Protein AF-A0A2E8S193-F1 (afdb_monomer)

Mean predicted aligned error: 18.16 Å

Sequence (227 aa):
MFHPRIISSLSGSFRWTSVLVLAATFVLSGFSIGLAQDADLESQYRGLMADQFGHEPDIRTVQQDAIRYAAAEPDRAQSWLSRSRMAYLAPRRIQLRLDRDFRDNRNATMKDQEEVSGRTDLDDDALWQFLVEWDLSRLIFNPDSVRAAAQAMDLAELREDVLNAVTKIYFERRILRMELATKPPKDFSVFARKRLRVDELTADLDALTGGMFSQRTKKAPAASKTK

Secondary structure (DSSP, 8-state):
----------------------S--SSSSSSHHHHHHHHHHHHHHHHHHHHHHTTSPPHHHHHHHHHHHTT--HHHHHHHHHHHHHHTTS-SEEEEEEEE--S---------S----EEE--TTTEEEEEEEE--GGGGT--HHHHHHHHHHHHHHHHHHHHHHHHHHHHHHHHHHHHHHHHS--SSHHHHHHHHHHHHHHHHHHHHHHTTHHHHHHHHGGGSS---

Radius of gyration: 43.48 Å; Cα contacts (8 Å, |Δi|>4): 159; chains: 1; bounding box: 62×70×161 Å

Structure (mmCIF, N/CA/C/O backbone):
data_AF-A0A2E8S193-F1
#
_entry.id   AF-A0A2E8S193-F1
#
loop_
_atom_site.group_PDB
_atom_site.id
_atom_site.type_symbol
_atom_site.label_atom_id
_atom_site.label_alt_id
_atom_site.label_comp_id
_atom_site.label_asym_id
_atom_site.label_entity_id
_atom_site.label_seq_id
_atom_site.pdbx_PDB_ins_code
_atom_site.Cartn_x
_atom_site.Cartn_y
_atom_site.Cartn_z
_atom_site.occupancy
_atom_site.B_iso_or_equiv
_atom_site.auth_seq_id
_atom_site.auth_comp_id
_atom_site.auth_asym_id
_atom_site.auth_atom_id
_atom_site.pdbx_PDB_model_num
ATOM 1 N N . MET A 1 1 ? 19.539 39.647 95.042 1.00 40.62 1 MET A N 1
ATOM 2 C CA . MET A 1 1 ? 20.533 39.626 96.137 1.00 40.62 1 MET A CA 1
ATOM 3 C C . MET A 1 1 ? 20.758 38.166 96.508 1.00 40.62 1 MET A C 1
ATOM 5 O O . MET A 1 1 ? 19.770 37.462 96.643 1.00 40.62 1 MET A O 1
ATOM 9 N N . PHE A 1 2 ? 22.022 37.751 96.627 1.00 42.00 2 PHE A N 1
ATOM 10 C CA . PHE A 1 2 ? 22.513 36.427 97.051 1.00 42.00 2 PHE A CA 1
ATOM 11 C C . PHE A 1 2 ? 22.440 35.245 96.065 1.00 42.00 2 PHE A C 1
ATOM 13 O O . PHE A 1 2 ? 21.434 34.561 95.921 1.00 42.00 2 PHE A O 1
ATOM 20 N N . HIS A 1 3 ? 23.609 34.953 95.481 1.00 44.28 3 HIS A N 1
ATOM 21 C CA . HIS A 1 3 ? 24.060 33.585 95.202 1.00 44.28 3 HIS A CA 1
ATOM 22 C C . HIS A 1 3 ? 24.018 32.725 96.475 1.00 44.28 3 HIS A C 1
ATOM 24 O O . HIS A 1 3 ? 24.225 33.255 97.572 1.00 44.28 3 HIS A O 1
ATOM 30 N N . PRO A 1 4 ? 23.893 31.392 96.331 1.00 52.97 4 PRO A N 1
ATOM 31 C CA . PRO A 1 4 ? 25.054 30.583 96.708 1.00 52.97 4 PRO A CA 1
ATOM 32 C C . PRO A 1 4 ? 25.287 29.277 95.914 1.00 52.97 4 PRO A C 1
ATOM 34 O O . PRO A 1 4 ? 24.372 28.545 95.563 1.00 52.97 4 PRO A O 1
ATOM 37 N N . ARG A 1 5 ? 26.591 28.983 95.811 1.00 41.94 5 ARG A N 1
ATOM 38 C CA . ARG A 1 5 ? 27.280 27.689 96.007 1.00 41.94 5 ARG A CA 1
ATOM 39 C C . ARG A 1 5 ? 27.216 26.575 94.948 1.00 41.94 5 ARG A C 1
ATOM 41 O O . ARG A 1 5 ? 26.361 25.703 94.937 1.00 41.94 5 ARG A O 1
ATOM 48 N N . ILE A 1 6 ? 28.323 26.560 94.206 1.00 48.25 6 ILE A N 1
ATOM 49 C CA . ILE A 1 6 ? 29.177 25.424 93.821 1.00 48.25 6 ILE A CA 1
ATOM 50 C C . ILE A 1 6 ? 29.306 24.373 94.944 1.00 48.25 6 ILE A C 1
ATOM 52 O O . ILE A 1 6 ? 29.702 24.762 96.041 1.00 48.25 6 ILE A O 1
ATOM 56 N N . ILE A 1 7 ? 29.119 23.078 94.632 1.00 51.56 7 ILE A N 1
ATOM 57 C CA . ILE A 1 7 ? 29.999 21.968 95.067 1.00 51.56 7 ILE A CA 1
ATOM 58 C C . ILE A 1 7 ? 30.118 20.936 93.934 1.00 51.56 7 ILE A C 1
ATOM 60 O O . ILE A 1 7 ? 29.144 20.515 93.316 1.00 51.56 7 ILE A O 1
ATOM 64 N N . SER A 1 8 ? 31.371 20.586 93.684 1.00 38.44 8 SER A N 1
ATOM 65 C CA . SER A 1 8 ? 31.944 19.672 92.712 1.00 38.44 8 SER A CA 1
ATOM 66 C C . SER A 1 8 ? 31.895 18.192 93.118 1.00 38.44 8 SER A C 1
ATOM 68 O O . SER A 1 8 ? 31.923 17.856 94.296 1.00 38.44 8 SER A O 1
ATOM 70 N N . SER A 1 9 ? 32.004 17.357 92.080 1.00 43.56 9 SER A N 1
ATOM 71 C CA . SER A 1 9 ? 32.587 16.007 92.019 1.00 43.56 9 SER A CA 1
ATOM 72 C C . SER A 1 9 ? 31.898 14.858 92.756 1.00 43.56 9 SER A C 1
ATOM 74 O O . SER A 1 9 ? 31.980 14.749 93.973 1.00 43.56 9 SER A O 1
ATOM 76 N N . LEU A 1 10 ? 31.440 13.875 91.976 1.00 41.81 10 LEU A N 1
ATOM 77 C CA . LEU A 1 10 ? 31.927 12.508 92.139 1.00 41.81 10 LEU A CA 1
ATOM 78 C C . LEU A 1 10 ? 31.817 11.730 90.826 1.00 41.81 10 LEU A C 1
ATOM 80 O O . LEU A 1 10 ? 30.867 11.840 90.058 1.00 41.81 10 LEU A O 1
ATOM 84 N N . SER A 1 11 ? 32.898 11.007 90.589 1.00 46.03 11 SER A N 1
ATOM 85 C CA . SER A 1 11 ? 33.267 10.173 89.460 1.00 46.03 11 SER A CA 1
ATOM 86 C C . SER A 1 11 ? 32.249 9.088 89.117 1.00 46.03 11 SER A C 1
ATOM 88 O O . SER A 1 11 ? 31.857 8.302 89.976 1.00 46.03 11 SER A O 1
ATOM 90 N N . GLY A 1 12 ? 31.956 8.959 87.826 1.00 41.69 12 GLY A N 1
ATOM 91 C CA . GLY A 1 12 ? 31.341 7.777 87.238 1.00 41.69 12 GLY A CA 1
ATOM 92 C C . GLY A 1 12 ? 31.892 7.587 85.834 1.00 41.69 12 GLY A C 1
ATOM 93 O O . GLY A 1 12 ? 31.417 8.199 84.883 1.00 41.69 12 GLY A O 1
ATOM 94 N N . SER A 1 13 ? 32.947 6.789 85.719 1.00 55.88 13 SER A N 1
ATOM 95 C CA . SER A 1 13 ? 33.514 6.325 84.458 1.00 55.88 13 SER A CA 1
ATOM 96 C C . SER A 1 13 ? 32.472 5.497 83.703 1.00 55.88 13 SER A C 1
ATOM 98 O O . SER A 1 13 ? 32.266 4.324 84.005 1.00 55.88 13 SER A O 1
ATOM 100 N N . PHE A 1 14 ? 31.815 6.090 82.704 1.00 44.06 14 PHE A N 1
ATOM 101 C CA . PHE A 1 14 ? 30.937 5.344 81.806 1.00 44.06 14 PHE A CA 1
ATOM 102 C C . PHE A 1 14 ? 31.497 5.356 80.387 1.00 44.06 14 PHE A C 1
ATOM 104 O O . PHE A 1 14 ? 31.694 6.395 79.757 1.00 44.06 14 PHE A O 1
ATOM 111 N N . ARG A 1 15 ? 31.855 4.150 79.949 1.00 43.69 15 ARG A N 1
ATOM 112 C CA . ARG A 1 15 ? 32.580 3.853 78.720 1.00 43.69 15 ARG A CA 1
ATOM 113 C C . ARG A 1 15 ? 31.716 4.221 77.516 1.00 43.69 15 ARG A C 1
ATOM 115 O O . ARG A 1 15 ? 30.595 3.745 77.374 1.00 43.69 15 ARG A O 1
ATOM 122 N N . TRP A 1 16 ? 32.281 5.048 76.645 1.00 42.47 16 TRP A N 1
ATOM 123 C CA . TRP A 1 16 ? 31.783 5.313 75.304 1.00 42.47 16 TRP A CA 1
ATOM 124 C C . TRP A 1 16 ? 31.933 4.062 74.441 1.00 42.47 16 TRP A C 1
ATOM 126 O O . TRP A 1 16 ? 33.042 3.749 74.022 1.00 42.47 16 TRP A O 1
ATOM 136 N N . THR A 1 17 ? 30.830 3.387 74.135 1.00 48.66 17 THR A N 1
ATOM 137 C CA . THR A 1 17 ? 30.708 2.576 72.919 1.00 48.66 17 THR A CA 1
ATOM 138 C C . THR A 1 17 ? 29.245 2.521 72.487 1.00 48.66 17 THR A C 1
ATOM 140 O O . THR A 1 17 ? 28.403 2.006 73.216 1.00 48.66 17 THR A O 1
ATOM 143 N N . SER A 1 18 ? 29.003 2.989 71.260 1.00 45.78 18 SER A N 1
ATOM 144 C CA . SER A 1 18 ? 27.991 2.453 70.341 1.00 45.78 18 SER A CA 1
ATOM 145 C C . SER A 1 18 ? 26.530 2.878 70.523 1.00 45.78 18 SER A C 1
ATOM 147 O O . SER A 1 18 ? 25.736 2.096 71.021 1.00 45.78 18 SER A O 1
ATOM 149 N N . VAL A 1 19 ? 26.140 4.022 69.941 1.00 42.12 19 VAL A N 1
ATOM 150 C CA . VAL A 1 19 ? 24.904 4.119 69.130 1.00 42.12 19 VAL A CA 1
ATOM 151 C C . VAL A 1 19 ? 25.125 5.169 68.035 1.00 42.12 19 VAL A C 1
ATOM 153 O O . VAL A 1 19 ? 24.978 6.364 68.266 1.00 42.12 19 VAL A O 1
ATOM 156 N N . LEU A 1 20 ? 25.505 4.734 66.834 1.00 46.28 20 LEU A N 1
ATOM 157 C CA . LEU A 1 20 ? 25.486 5.578 65.635 1.00 46.28 20 LEU A CA 1
ATOM 158 C C . LEU A 1 20 ? 25.221 4.710 64.398 1.00 46.28 20 LEU A C 1
ATOM 160 O O . LEU A 1 20 ? 26.064 4.596 63.523 1.00 46.28 20 LEU A O 1
ATOM 164 N N . VAL A 1 21 ? 24.057 4.055 64.341 1.00 47.84 21 VAL A N 1
ATOM 165 C CA . VAL A 1 21 ? 23.491 3.508 63.094 1.00 47.84 21 VAL A CA 1
ATOM 166 C C . VAL A 1 21 ? 21.967 3.524 63.215 1.00 47.84 21 VAL A C 1
ATOM 168 O O . VAL A 1 21 ? 21.382 2.587 63.745 1.00 47.84 21 VAL A O 1
ATOM 171 N N . LEU A 1 22 ? 21.313 4.593 62.756 1.00 44.28 22 LEU A N 1
ATOM 172 C CA . LEU A 1 22 ? 19.881 4.567 62.422 1.00 44.28 22 LEU A CA 1
ATOM 173 C C . LEU A 1 22 ? 19.510 5.774 61.550 1.00 44.28 22 LEU A C 1
ATOM 175 O O . LEU A 1 22 ? 18.766 6.660 61.945 1.00 44.28 22 LEU A O 1
ATOM 179 N N . ALA A 1 23 ? 20.080 5.817 60.346 1.00 43.72 23 ALA A N 1
ATOM 180 C CA . ALA A 1 23 ? 19.622 6.692 59.265 1.00 43.72 23 ALA A CA 1
ATOM 181 C C . ALA A 1 23 ? 20.075 6.135 57.903 1.00 43.72 23 ALA A C 1
ATOM 183 O O . ALA A 1 23 ? 20.807 6.790 57.171 1.00 43.72 23 ALA A O 1
ATOM 184 N N . ALA A 1 24 ? 19.715 4.888 57.579 1.00 43.78 24 ALA A N 1
ATOM 185 C CA . ALA A 1 24 ? 20.027 4.305 56.267 1.00 43.78 24 ALA A CA 1
ATOM 186 C C . ALA A 1 24 ? 19.075 3.166 55.856 1.00 4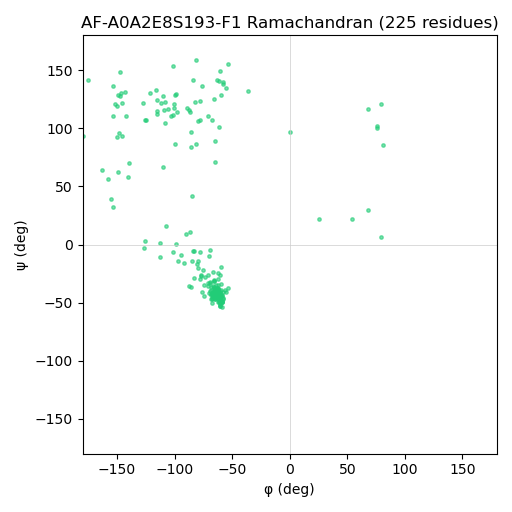3.78 24 ALA A C 1
ATOM 188 O O . ALA A 1 24 ? 19.504 2.170 55.287 1.00 43.78 24 ALA A O 1
ATOM 189 N N . THR A 1 25 ? 17.776 3.275 56.141 1.00 45.31 25 THR A N 1
ATOM 190 C CA . THR A 1 25 ? 16.794 2.250 55.735 1.00 45.31 25 THR A CA 1
ATOM 191 C C . THR A 1 25 ? 15.482 2.870 55.274 1.00 45.31 25 THR A C 1
ATOM 193 O O . THR A 1 25 ? 14.443 2.583 55.851 1.00 45.31 25 THR A O 1
ATOM 196 N N . PHE A 1 26 ? 15.504 3.738 54.254 1.00 45.97 26 PHE A N 1
ATOM 197 C CA . PHE A 1 26 ? 14.257 4.158 53.588 1.00 45.97 26 PHE A CA 1
ATOM 198 C C . PHE A 1 26 ? 14.406 4.612 52.122 1.00 45.97 26 PHE A C 1
ATOM 200 O O . PHE A 1 26 ? 13.658 5.469 51.669 1.00 45.97 26 PHE A O 1
ATOM 207 N N . VAL A 1 27 ? 15.351 4.053 51.348 1.00 49.25 27 VAL A N 1
ATOM 208 C CA . VAL A 1 27 ? 15.472 4.388 49.903 1.00 49.25 27 VAL A CA 1
ATOM 209 C C . VAL A 1 27 ? 15.473 3.166 48.966 1.00 49.25 27 VAL A C 1
ATOM 211 O O . VAL A 1 27 ? 15.415 3.323 47.754 1.00 49.25 27 VAL A O 1
ATOM 214 N N . LEU A 1 28 ? 15.423 1.928 49.469 1.00 43.91 28 LEU A N 1
ATOM 215 C CA . LEU A 1 28 ? 15.524 0.727 48.614 1.00 43.91 28 LEU A CA 1
ATOM 216 C C . LEU A 1 28 ? 14.230 -0.079 48.409 1.00 43.91 28 LEU A C 1
ATOM 218 O O . LEU A 1 28 ? 14.291 -1.196 47.910 1.00 43.91 28 LEU A O 1
ATOM 222 N N . SER A 1 29 ? 13.052 0.474 48.713 1.00 48.03 29 SER A N 1
ATOM 223 C CA . SER A 1 29 ? 11.756 -0.168 48.404 1.00 48.03 29 SER A CA 1
ATOM 224 C C . SER A 1 29 ? 11.074 0.347 47.126 1.00 48.03 29 SER A C 1
ATOM 226 O O . SER A 1 29 ? 9.997 -0.126 46.779 1.00 48.03 29 SER A O 1
ATOM 228 N N . GLY A 1 30 ? 11.683 1.292 46.400 1.00 46.56 30 GLY A N 1
ATOM 229 C CA . GLY A 1 30 ? 11.088 1.883 45.192 1.00 46.56 30 GLY A CA 1
ATOM 230 C C . GLY A 1 30 ? 11.324 1.109 43.889 1.00 46.56 30 GLY A C 1
ATOM 231 O O . GLY A 1 30 ? 10.657 1.384 42.900 1.00 46.56 30 GLY A O 1
ATOM 232 N N . PHE A 1 31 ? 12.253 0.145 43.861 1.00 50.19 31 PHE A N 1
ATOM 233 C CA . PHE A 1 31 ? 12.696 -0.478 42.602 1.00 50.19 31 PHE A CA 1
ATOM 234 C C . PHE A 1 31 ? 12.001 -1.808 42.263 1.00 50.19 31 PHE A C 1
ATOM 236 O O . PHE A 1 31 ? 12.063 -2.261 41.125 1.00 50.19 31 PHE A O 1
ATOM 243 N N . SER A 1 32 ? 11.306 -2.435 43.218 1.00 50.91 32 SER A N 1
ATOM 244 C CA . SER A 1 32 ? 10.625 -3.720 42.982 1.00 50.91 32 SER A CA 1
ATOM 245 C C . SER A 1 32 ? 9.166 -3.580 42.536 1.00 50.91 32 SER A C 1
ATOM 247 O O . SER A 1 32 ? 8.610 -4.535 42.004 1.00 50.91 32 SER A O 1
ATOM 249 N N . ILE A 1 33 ? 8.547 -2.407 42.712 1.00 55.50 33 ILE A N 1
ATOM 250 C CA . ILE A 1 33 ? 7.135 -2.183 42.349 1.00 55.50 33 ILE A CA 1
ATOM 251 C C . ILE A 1 33 ? 6.968 -1.982 40.829 1.00 55.50 33 ILE A C 1
ATOM 253 O O . ILE A 1 33 ? 5.953 -2.394 40.276 1.00 55.50 33 ILE A O 1
ATOM 257 N N . GLY A 1 34 ? 7.978 -1.442 40.132 1.00 56.22 34 GLY A N 1
ATOM 258 C CA . GLY A 1 34 ? 7.920 -1.217 38.678 1.00 56.22 34 GLY A CA 1
ATOM 259 C C . GLY A 1 34 ? 7.890 -2.507 37.850 1.00 56.22 34 GLY A C 1
ATOM 260 O O . GLY A 1 34 ? 7.022 -2.674 37.001 1.00 56.22 34 GLY A O 1
ATOM 261 N N . LEU A 1 35 ? 8.762 -3.478 38.155 1.00 59.59 35 LEU A N 1
ATOM 262 C CA . LEU A 1 35 ? 8.880 -4.707 37.352 1.00 59.59 35 LEU A CA 1
ATOM 263 C C . LEU A 1 35 ? 7.630 -5.603 37.391 1.00 59.59 35 LEU A C 1
ATOM 265 O O . LEU A 1 35 ? 7.346 -6.291 36.413 1.00 59.59 35 LEU A O 1
ATOM 269 N N . ALA A 1 36 ? 6.888 -5.609 38.503 1.00 62.25 36 ALA A N 1
ATOM 270 C CA . ALA A 1 36 ? 5.651 -6.383 38.615 1.00 62.25 36 ALA A CA 1
ATOM 271 C C . AL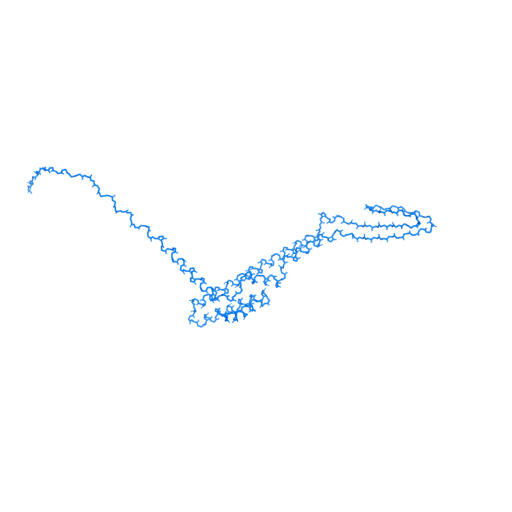A A 1 36 ? 4.488 -5.712 37.864 1.00 62.25 36 ALA A C 1
ATOM 273 O O . ALA A 1 36 ? 3.744 -6.384 37.156 1.00 62.25 36 ALA A O 1
ATOM 274 N N . GLN A 1 37 ? 4.372 -4.383 37.960 1.00 71.75 37 GLN A N 1
ATOM 275 C CA . GLN A 1 37 ? 3.309 -3.635 37.288 1.00 71.75 37 GLN A CA 1
ATOM 276 C C . GLN A 1 37 ? 3.468 -3.643 35.759 1.00 71.75 37 GLN A C 1
ATOM 278 O O . GLN A 1 37 ? 2.477 -3.769 35.040 1.00 71.75 37 GLN A O 1
ATOM 283 N N . ASP A 1 38 ? 4.704 -3.591 35.260 1.00 73.62 38 ASP A N 1
ATOM 284 C CA . ASP A 1 38 ? 4.993 -3.662 33.824 1.00 73.62 38 ASP A CA 1
ATOM 285 C C . ASP A 1 38 ? 4.679 -5.052 33.237 1.00 73.62 38 ASP A C 1
ATOM 287 O O . ASP A 1 38 ? 4.114 -5.158 32.144 1.00 73.62 38 ASP A O 1
ATOM 291 N N . ALA A 1 39 ? 4.974 -6.129 33.977 1.00 77.00 39 ALA A N 1
ATOM 292 C CA . ALA A 1 39 ? 4.656 -7.497 33.560 1.00 77.00 39 ALA A CA 1
ATOM 293 C C . ALA A 1 39 ? 3.137 -7.743 33.470 1.00 77.00 39 ALA A C 1
ATOM 295 O O . ALA A 1 39 ? 2.662 -8.395 32.532 1.00 77.00 39 ALA A O 1
ATOM 296 N N . ASP A 1 40 ? 2.366 -7.173 34.401 1.00 84.19 40 ASP A N 1
ATOM 297 C CA . ASP A 1 40 ? 0.906 -7.273 34.404 1.00 84.19 40 ASP A CA 1
ATOM 298 C C . ASP A 1 40 ? 0.284 -6.531 33.210 1.00 84.19 40 ASP A C 1
ATOM 300 O O . ASP A 1 40 ? -0.614 -7.066 32.551 1.00 84.19 40 ASP A O 1
ATOM 304 N N . LEU A 1 41 ? 0.785 -5.337 32.874 1.00 85.12 41 LEU A N 1
ATOM 305 C CA . LEU A 1 41 ? 0.312 -4.554 31.726 1.00 85.12 41 LEU A CA 1
ATOM 306 C C . LEU A 1 41 ? 0.607 -5.242 30.386 1.00 85.12 41 LEU A C 1
ATOM 308 O O . LEU A 1 41 ? -0.264 -5.287 29.516 1.00 85.12 41 LEU A O 1
ATOM 312 N N . GLU A 1 42 ? 1.793 -5.833 30.230 1.00 85.00 42 GLU A N 1
ATOM 313 C CA . GLU A 1 42 ? 2.161 -6.630 29.052 1.00 85.00 42 GLU A CA 1
ATOM 314 C C . GLU A 1 42 ? 1.249 -7.851 28.873 1.00 85.00 42 GLU A C 1
ATOM 316 O O . GLU A 1 42 ? 0.801 -8.150 27.762 1.00 85.00 42 GLU A O 1
ATOM 321 N N . SER A 1 43 ? 0.915 -8.546 29.965 1.00 86.38 43 SER A N 1
ATOM 322 C CA . SER A 1 43 ? 0.003 -9.695 29.912 1.00 86.38 43 SER A CA 1
ATOM 323 C C . SER A 1 43 ? -1.415 -9.289 29.480 1.00 86.38 43 SER A C 1
ATOM 325 O O . SER A 1 43 ? -2.007 -9.941 28.614 1.00 86.38 43 SER A O 1
ATOM 327 N N . GLN A 1 44 ? -1.925 -8.164 29.997 1.00 84.75 44 GLN A N 1
ATOM 328 C CA . GLN A 1 44 ? -3.223 -7.603 29.613 1.00 84.75 44 GLN A CA 1
ATOM 329 C C . GLN A 1 44 ? -3.229 -7.146 28.152 1.00 84.75 44 GLN A C 1
ATOM 331 O O . GLN A 1 44 ? -4.175 -7.444 27.419 1.00 84.75 44 GLN A O 1
ATOM 336 N N . TYR A 1 45 ? -2.163 -6.477 27.702 1.00 86.00 45 TYR A N 1
ATOM 337 C CA . TYR A 1 45 ? -2.000 -6.067 26.309 1.00 86.00 45 TYR A CA 1
ATOM 338 C C . TYR A 1 45 ? -2.021 -7.274 25.368 1.00 86.00 45 TYR A C 1
ATOM 340 O O . TYR A 1 45 ? -2.779 -7.287 24.399 1.00 86.00 45 TYR A O 1
ATOM 348 N N . ARG A 1 46 ? -1.242 -8.321 25.667 1.00 87.06 46 ARG A N 1
ATOM 349 C CA . ARG A 1 46 ? -1.206 -9.552 24.862 1.00 87.06 46 ARG A CA 1
ATOM 350 C C . ARG A 1 46 ? -2.565 -10.242 24.805 1.00 87.06 46 ARG A C 1
ATOM 352 O O . ARG A 1 46 ? -2.974 -10.651 23.720 1.00 87.06 46 ARG A O 1
ATOM 359 N N . GLY A 1 47 ? -3.268 -10.334 25.935 1.00 87.31 47 GLY A N 1
ATOM 360 C CA . GLY A 1 47 ? -4.616 -10.902 26.000 1.00 87.31 47 GLY A CA 1
ATOM 361 C C . GLY A 1 47 ? -5.614 -10.131 25.134 1.00 87.31 47 GLY A C 1
ATOM 362 O O . GLY A 1 47 ? -6.295 -10.725 24.300 1.00 87.31 47 GLY A O 1
ATOM 363 N N . LEU A 1 48 ? -5.631 -8.800 25.255 1.00 86.06 48 LEU A N 1
ATOM 364 C CA . LEU A 1 48 ? -6.490 -7.932 24.447 1.00 86.06 48 LEU A CA 1
ATOM 365 C C . LEU A 1 48 ? -6.145 -8.010 22.954 1.00 86.06 48 LEU A C 1
ATOM 367 O O . LEU A 1 48 ? -7.041 -8.020 22.109 1.00 86.06 48 LEU A O 1
ATOM 371 N N . MET A 1 49 ? -4.856 -8.096 22.615 1.00 85.69 49 MET A N 1
ATOM 372 C CA . MET A 1 49 ? -4.416 -8.226 21.228 1.00 85.69 49 MET A CA 1
ATOM 373 C C . MET A 1 49 ? -4.827 -9.563 20.607 1.00 85.69 49 MET A C 1
ATOM 375 O O . MET A 1 49 ? -5.248 -9.583 19.450 1.00 85.69 49 MET A O 1
ATOM 379 N N . ALA A 1 50 ? -4.731 -10.659 21.361 1.00 85.50 50 ALA A N 1
ATOM 380 C CA . ALA A 1 50 ? -5.151 -11.979 20.906 1.00 85.50 50 ALA A CA 1
ATOM 381 C C . ALA A 1 50 ? -6.670 -12.052 20.680 1.00 85.50 50 ALA A C 1
ATOM 383 O O . ALA A 1 50 ? -7.102 -12.550 19.642 1.00 85.50 50 ALA A O 1
ATOM 384 N N . ASP A 1 51 ? -7.463 -11.505 21.603 1.00 85.88 51 ASP A N 1
ATOM 385 C CA . ASP A 1 51 ? -8.928 -11.508 21.525 1.00 85.88 51 ASP A CA 1
ATOM 386 C C . ASP A 1 51 ? -9.458 -10.630 20.376 1.00 85.88 51 ASP A C 1
ATOM 388 O O . ASP A 1 51 ? -10.227 -11.082 19.529 1.00 85.88 51 ASP A O 1
ATOM 392 N N . GLN A 1 52 ? -9.001 -9.377 20.287 1.00 83.00 52 GLN A N 1
ATOM 393 C CA . GLN A 1 52 ? -9.554 -8.406 19.334 1.00 83.00 52 GLN A CA 1
ATOM 394 C C . GLN A 1 52 ? -8.968 -8.514 17.921 1.00 83.00 52 GLN A C 1
ATOM 396 O O . GLN A 1 52 ? -9.640 -8.159 16.946 1.00 83.00 52 GLN A O 1
ATOM 401 N N . PHE A 1 53 ? -7.716 -8.970 17.797 1.00 85.44 53 PHE A N 1
ATOM 402 C CA . PHE A 1 53 ? -6.961 -8.937 16.539 1.00 85.44 53 PHE A CA 1
ATOM 403 C C . PHE A 1 53 ? -6.398 -10.294 16.110 1.00 85.44 53 PHE A C 1
ATOM 405 O O . PHE A 1 53 ? -5.750 -10.357 15.069 1.00 85.44 53 PHE A O 1
ATOM 412 N N . GLY A 1 54 ? -6.670 -11.389 16.830 1.00 81.81 54 GLY A N 1
ATOM 413 C CA . GLY A 1 54 ? -6.196 -12.730 16.456 1.00 81.81 54 GLY A CA 1
ATOM 414 C C . GLY A 1 54 ? -6.685 -13.215 15.083 1.00 81.81 54 GLY A C 1
ATOM 415 O O . GLY A 1 54 ? -6.090 -14.105 14.482 1.00 81.81 54 GLY A O 1
ATOM 416 N N . HIS A 1 55 ? -7.750 -12.605 14.565 1.00 84.25 55 HIS A N 1
ATOM 417 C CA . HIS A 1 55 ? -8.331 -12.890 13.253 1.00 84.25 55 HIS A CA 1
ATOM 418 C C . HIS A 1 55 ? -7.832 -11.968 12.131 1.00 84.25 55 HIS A C 1
ATOM 420 O O . HIS A 1 55 ? -8.161 -12.190 10.964 1.00 84.25 55 HIS A O 1
ATOM 426 N N . GLU A 1 56 ? -7.087 -10.910 12.458 1.00 85.81 56 GLU A N 1
ATOM 427 C CA . GLU A 1 56 ? -6.578 -9.978 11.456 1.00 85.81 56 GLU A CA 1
ATOM 428 C C . GLU A 1 56 ? -5.269 -10.485 10.842 1.00 85.81 56 GLU A C 1
ATOM 430 O O . GLU A 1 56 ? -4.437 -11.061 11.546 1.00 85.81 56 GLU A O 1
ATOM 435 N N . PRO A 1 57 ? -5.062 -10.287 9.528 1.00 91.00 57 PRO A N 1
ATOM 436 C CA . PRO A 1 57 ? -3.790 -10.623 8.908 1.00 91.00 57 PRO A CA 1
ATOM 437 C C . PRO A 1 57 ? -2.665 -9.764 9.496 1.00 91.00 57 PRO A C 1
ATOM 439 O O . PRO A 1 57 ? -2.845 -8.570 9.732 1.00 91.00 57 PRO A O 1
ATOM 442 N N . ASP A 1 58 ? -1.489 -10.367 9.680 1.00 92.44 58 ASP A N 1
ATOM 443 C CA . ASP A 1 58 ? -0.294 -9.632 10.096 1.00 92.44 58 ASP A CA 1
ATOM 444 C C . ASP A 1 58 ? 0.086 -8.556 9.067 1.00 92.44 58 ASP A C 1
ATOM 446 O O . ASP A 1 58 ? -0.094 -8.746 7.858 1.00 92.44 58 ASP A O 1
ATOM 450 N N . ILE A 1 59 ? 0.687 -7.458 9.536 1.00 93.88 59 ILE A N 1
ATOM 451 C CA . ILE A 1 59 ? 1.086 -6.324 8.694 1.00 93.88 59 ILE A CA 1
ATOM 452 C C . ILE A 1 59 ? 1.966 -6.765 7.522 1.00 93.88 59 ILE A C 1
ATOM 454 O O . ILE A 1 59 ? 1.780 -6.283 6.407 1.00 93.88 59 ILE A O 1
ATOM 458 N N . ARG A 1 60 ? 2.864 -7.738 7.723 1.00 93.62 60 ARG A N 1
ATOM 459 C CA . ARG A 1 60 ? 3.731 -8.244 6.648 1.00 93.62 60 ARG A CA 1
ATOM 460 C C . ARG A 1 60 ? 2.924 -8.879 5.520 1.00 93.62 60 ARG A C 1
ATOM 462 O O . ARG A 1 60 ? 3.269 -8.715 4.355 1.00 93.62 60 ARG A O 1
ATOM 469 N N . THR A 1 61 ? 1.839 -9.574 5.858 1.00 93.25 61 THR A N 1
ATOM 470 C CA . THR A 1 61 ? 0.946 -10.189 4.865 1.00 93.25 61 THR A CA 1
ATOM 471 C C . THR A 1 61 ? 0.211 -9.111 4.072 1.00 93.25 61 THR A C 1
ATOM 473 O O . THR A 1 61 ? 0.135 -9.192 2.850 1.00 93.25 61 THR A O 1
ATOM 476 N N . VAL A 1 62 ? -0.274 -8.069 4.753 1.00 94.19 62 VAL A N 1
ATOM 477 C CA . VAL A 1 62 ? -0.971 -6.941 4.113 1.00 94.19 62 VAL A CA 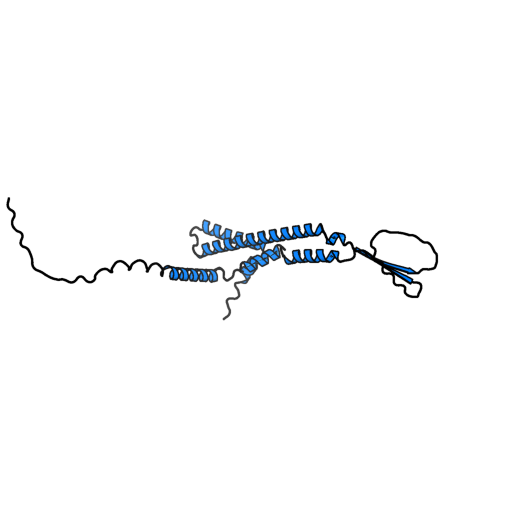1
ATOM 478 C C . VAL A 1 62 ? -0.028 -6.162 3.191 1.00 94.19 62 VAL A C 1
ATOM 480 O O . VAL A 1 62 ? -0.384 -5.863 2.056 1.00 94.19 62 VAL A O 1
ATOM 483 N N . GLN A 1 63 ? 1.201 -5.898 3.636 1.00 94.12 63 GLN A N 1
ATOM 484 C CA . GLN A 1 63 ? 2.242 -5.252 2.832 1.00 94.12 63 GLN A CA 1
ATOM 485 C C . GLN A 1 63 ? 2.598 -6.062 1.577 1.00 94.12 63 GLN A C 1
ATOM 487 O O . GLN A 1 63 ? 2.759 -5.491 0.501 1.00 94.12 63 GLN A O 1
ATOM 492 N N . GLN A 1 64 ? 2.701 -7.389 1.687 1.00 92.38 64 GLN A N 1
ATOM 493 C CA . GLN A 1 64 ? 2.947 -8.263 0.536 1.00 92.38 64 GLN A CA 1
ATOM 494 C C . GLN A 1 64 ? 1.795 -8.230 -0.470 1.00 92.38 64 GLN A C 1
ATOM 496 O O . GLN A 1 64 ? 2.042 -8.149 -1.674 1.00 92.38 64 GLN A O 1
ATOM 501 N N . ASP A 1 65 ? 0.551 -8.284 0.012 1.00 92.19 65 ASP A N 1
ATOM 502 C CA . ASP A 1 65 ? -0.632 -8.189 -0.844 1.00 92.19 65 ASP A CA 1
ATOM 503 C C . ASP A 1 65 ? -0.677 -6.817 -1.554 1.00 92.19 65 ASP A C 1
ATOM 505 O O . ASP A 1 65 ? -0.958 -6.764 -2.751 1.00 92.19 65 ASP A O 1
ATOM 509 N N . ALA A 1 66 ? -0.293 -5.731 -0.870 1.00 92.38 66 ALA A N 1
ATOM 510 C CA . ALA A 1 66 ? -0.217 -4.392 -1.457 1.00 92.38 66 ALA A CA 1
ATOM 511 C C . ALA A 1 66 ? 0.891 -4.245 -2.512 1.00 92.38 66 ALA A C 1
ATOM 513 O O . ALA A 1 66 ? 0.630 -3.750 -3.606 1.00 92.38 66 ALA A O 1
ATOM 514 N N . ILE A 1 67 ? 2.111 -4.727 -2.238 1.00 90.44 67 ILE A N 1
ATOM 515 C CA . ILE A 1 67 ? 3.210 -4.717 -3.224 1.00 90.44 67 ILE A CA 1
ATOM 516 C C . ILE A 1 67 ? 2.808 -5.495 -4.481 1.00 90.44 67 ILE A C 1
ATOM 518 O O . ILE A 1 67 ? 3.052 -5.039 -5.601 1.00 90.44 67 ILE A O 1
ATOM 522 N N 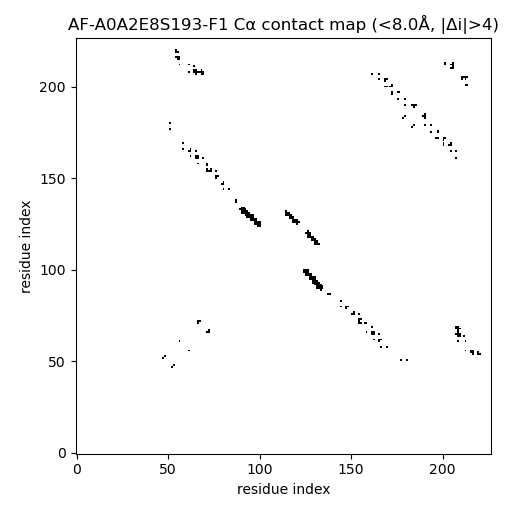. ARG A 1 68 ? 2.182 -6.666 -4.299 1.00 87.81 68 ARG A N 1
ATOM 523 C CA . ARG A 1 68 ? 1.714 -7.506 -5.405 1.00 87.81 68 ARG A CA 1
ATOM 524 C C . ARG A 1 68 ? 0.654 -6.784 -6.235 1.00 87.81 68 ARG A C 1
ATOM 526 O O . ARG A 1 68 ? 0.734 -6.802 -7.461 1.00 87.81 68 ARG A O 1
ATOM 533 N N . TYR A 1 69 ? -0.319 -6.151 -5.580 1.00 87.62 69 TYR A N 1
ATOM 534 C CA . TYR A 1 69 ? -1.399 -5.429 -6.252 1.00 87.62 69 TYR A CA 1
ATOM 535 C C . TYR A 1 69 ? -0.898 -4.185 -6.999 1.00 87.62 69 TYR A C 1
ATOM 537 O O . TYR A 1 69 ? -1.261 -3.981 -8.154 1.00 87.62 69 TYR A O 1
ATOM 545 N N . ALA A 1 70 ? 0.012 -3.417 -6.394 1.00 83.94 70 ALA A N 1
ATOM 546 C CA . ALA A 1 70 ? 0.649 -2.256 -7.018 1.00 83.94 70 ALA A CA 1
ATOM 547 C C . ALA A 1 70 ? 1.617 -2.622 -8.161 1.00 83.94 70 ALA A C 1
ATOM 549 O O . ALA A 1 70 ? 2.180 -1.734 -8.796 1.00 83.94 70 ALA A O 1
ATOM 550 N N . ALA A 1 71 ? 1.849 -3.918 -8.411 1.00 76.25 71 ALA A N 1
ATOM 551 C CA . ALA A 1 71 ? 2.845 -4.430 -9.350 1.00 76.25 71 ALA A CA 1
ATOM 552 C C . ALA A 1 71 ? 4.276 -3.896 -9.106 1.00 76.25 71 ALA A C 1
ATOM 554 O O . ALA A 1 71 ? 5.124 -3.969 -9.996 1.00 76.25 71 ALA A O 1
ATOM 555 N N . ALA A 1 72 ? 4.570 -3.427 -7.889 1.00 66.94 72 ALA A N 1
ATOM 556 C CA . ALA A 1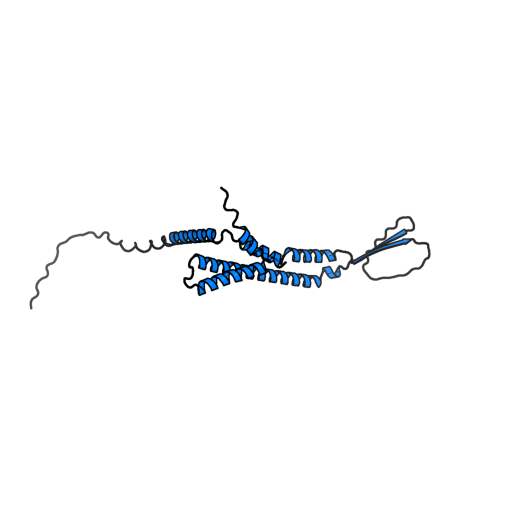 72 ? 5.855 -2.858 -7.477 1.00 66.94 72 ALA A CA 1
ATOM 557 C C . ALA A 1 72 ? 6.856 -3.950 -7.032 1.00 66.94 72 ALA A C 1
ATOM 559 O O . ALA A 1 72 ? 7.548 -3.839 -6.015 1.00 66.94 72 ALA A O 1
ATOM 560 N N . GLU A 1 73 ? 6.898 -5.064 -7.771 1.00 62.59 73 GLU A N 1
ATOM 561 C CA . GLU A 1 73 ? 7.742 -6.219 -7.454 1.00 62.59 73 GLU A CA 1
ATOM 562 C C . GLU A 1 73 ? 9.207 -5.965 -7.870 1.00 62.59 73 GLU A C 1
ATOM 564 O O . GLU A 1 73 ? 9.479 -5.733 -9.053 1.00 62.59 73 GLU A O 1
ATOM 569 N N . PRO A 1 74 ? 10.180 -6.069 -6.941 1.00 59.34 74 PRO A N 1
ATOM 570 C CA . PRO A 1 74 ? 11.589 -5.772 -7.223 1.00 59.34 74 PRO A CA 1
ATOM 571 C C . PRO A 1 74 ? 12.204 -6.759 -8.225 1.00 59.34 74 PRO A C 1
ATOM 573 O O . PRO A 1 74 ? 13.053 -6.384 -9.035 1.00 59.34 74 PRO A O 1
ATOM 576 N N . ASP A 1 75 ? 11.732 -8.006 -8.217 1.00 61.25 75 ASP A N 1
ATOM 577 C CA . ASP A 1 75 ? 12.243 -9.072 -9.077 1.00 61.25 75 ASP A CA 1
ATOM 578 C C . ASP A 1 75 ? 11.964 -8.786 -10.557 1.00 61.25 75 ASP A C 1
ATOM 580 O O . ASP A 1 75 ? 12.768 -9.131 -11.425 1.00 61.25 75 ASP A O 1
ATOM 584 N N . ARG A 1 76 ? 10.865 -8.080 -10.871 1.00 60.97 76 ARG A N 1
ATOM 585 C CA . ARG A 1 76 ? 10.566 -7.675 -12.251 1.00 60.97 76 ARG A CA 1
ATOM 586 C C . ARG A 1 76 ? 11.559 -6.634 -12.748 1.00 60.97 76 ARG A C 1
ATOM 588 O O . ARG A 1 76 ? 12.117 -6.825 -13.829 1.00 60.97 76 ARG A O 1
ATOM 595 N N . ALA A 1 77 ? 11.841 -5.606 -11.946 1.00 60.34 77 ALA A N 1
ATOM 596 C CA . ALA A 1 77 ? 12.825 -4.578 -12.282 1.00 60.34 77 ALA A CA 1
ATOM 597 C C . ALA A 1 77 ? 14.227 -5.183 -12.479 1.00 60.34 77 ALA A C 1
ATOM 599 O O . ALA A 1 77 ? 14.894 -4.909 -13.479 1.00 60.34 77 ALA A O 1
ATOM 600 N N . GLN A 1 78 ? 14.646 -6.087 -11.586 1.00 62.81 78 GLN A N 1
ATOM 601 C CA . GLN A 1 78 ? 15.925 -6.793 -11.716 1.00 62.81 78 GLN A CA 1
ATOM 602 C C . GLN A 1 78 ? 15.966 -7.708 -12.946 1.00 62.81 78 GLN A C 1
ATOM 604 O O . GLN A 1 78 ? 16.984 -7.758 -13.640 1.00 62.81 78 GLN A O 1
ATOM 609 N N . SER A 1 79 ? 14.862 -8.391 -13.268 1.00 64.62 79 SER A N 1
ATOM 610 C CA . SER A 1 79 ? 14.775 -9.235 -14.465 1.00 64.62 79 SER A CA 1
ATOM 611 C C . SER A 1 79 ? 14.892 -8.423 -15.758 1.00 64.62 79 SER A C 1
ATOM 613 O O . SER A 1 79 ? 15.564 -8.859 -16.691 1.00 64.62 79 SER A O 1
ATOM 615 N N . TRP A 1 80 ? 14.302 -7.225 -15.813 1.00 64.06 80 TRP A N 1
ATOM 616 C CA . TRP A 1 80 ? 14.437 -6.315 -16.950 1.00 64.06 80 TRP A CA 1
ATOM 617 C C . TRP A 1 80 ? 15.869 -5.805 -17.088 1.00 64.06 80 TRP A C 1
ATOM 619 O O . TRP A 1 80 ? 16.403 -5.793 -18.196 1.00 64.06 80 TRP A O 1
ATOM 629 N N . LEU A 1 81 ? 16.526 -5.478 -15.973 1.00 65.31 81 LEU A N 1
ATOM 630 C CA . LEU A 1 81 ? 17.921 -5.042 -15.968 1.00 65.31 81 LEU A CA 1
ATOM 631 C C . LEU A 1 81 ? 18.875 -6.159 -16.428 1.00 65.31 81 LEU A C 1
ATOM 633 O O . LEU A 1 81 ? 19.762 -5.926 -17.247 1.00 65.31 81 LEU A O 1
ATOM 637 N N . SER A 1 82 ? 18.663 -7.384 -15.940 1.00 66.69 82 SER A N 1
ATOM 638 C CA . SER A 1 82 ? 19.405 -8.591 -16.331 1.00 66.69 82 SER A CA 1
ATOM 639 C C . SER A 1 82 ? 19.245 -8.902 -17.823 1.00 66.69 82 SER A C 1
ATOM 641 O O . SER A 1 82 ? 20.235 -9.041 -18.544 1.00 66.69 82 SER A O 1
ATOM 643 N N . ARG A 1 83 ? 18.001 -8.930 -18.318 1.00 66.12 83 ARG A N 1
ATOM 644 C CA . ARG A 1 83 ? 17.699 -9.194 -19.733 1.00 66.12 83 ARG A CA 1
ATOM 645 C C . ARG A 1 83 ? 18.238 -8.102 -20.646 1.00 66.12 83 ARG A C 1
ATOM 647 O O . ARG A 1 83 ? 18.780 -8.426 -21.696 1.00 66.12 83 ARG A O 1
ATOM 654 N N . SER A 1 84 ? 18.141 -6.839 -20.230 1.00 62.88 84 SER A N 1
ATOM 655 C CA . SER A 1 84 ? 18.739 -5.717 -20.955 1.00 62.88 84 SER A CA 1
ATOM 656 C C . SER A 1 84 ? 20.247 -5.914 -21.099 1.00 62.88 84 SER A C 1
ATOM 658 O O . SER A 1 84 ? 20.757 -5.854 -22.209 1.00 62.88 84 SER A O 1
ATOM 660 N N . ARG A 1 85 ? 20.959 -6.284 -20.025 1.00 64.50 85 ARG A N 1
ATOM 661 C CA . ARG A 1 85 ? 22.404 -6.572 -20.088 1.00 64.50 85 ARG A CA 1
ATOM 662 C C . ARG A 1 85 ? 22.748 -7.727 -21.036 1.00 64.50 85 ARG A C 1
ATOM 664 O O . ARG A 1 85 ? 23.734 -7.628 -21.757 1.00 64.50 85 ARG A O 1
ATOM 671 N N . MET A 1 86 ? 21.947 -8.794 -21.062 1.00 64.75 86 MET A N 1
ATOM 672 C CA . MET A 1 86 ? 22.198 -9.947 -21.939 1.00 64.75 86 MET A CA 1
ATOM 673 C C . MET A 1 86 ? 21.810 -9.710 -23.404 1.00 64.75 86 MET A C 1
ATOM 675 O O . MET A 1 86 ? 22.405 -10.323 -24.286 1.00 64.75 86 MET A O 1
ATOM 679 N N . ALA A 1 87 ? 20.855 -8.818 -23.689 1.00 62.88 87 ALA A N 1
ATOM 680 C CA . ALA A 1 87 ? 20.408 -8.528 -25.054 1.00 62.88 87 ALA A CA 1
ATOM 681 C C . ALA A 1 87 ? 21.533 -7.981 -25.953 1.00 62.88 87 ALA A C 1
ATOM 683 O O . ALA A 1 87 ? 21.508 -8.196 -27.162 1.00 62.88 87 ALA A O 1
ATOM 684 N N . TYR A 1 88 ? 22.548 -7.336 -25.372 1.00 62.38 88 TYR A N 1
ATOM 685 C CA . TYR A 1 88 ? 23.693 -6.794 -26.113 1.00 62.38 88 TYR A CA 1
ATOM 686 C C . TYR A 1 88 ? 24.791 -7.824 -26.415 1.00 62.38 88 TYR A C 1
ATOM 688 O O . TYR A 1 88 ? 25.727 -7.508 -27.142 1.00 62.38 88 TYR A O 1
ATOM 696 N N . LEU A 1 89 ? 24.685 -9.054 -25.896 1.00 66.44 89 LEU A N 1
ATOM 697 C CA . LEU A 1 89 ? 25.583 -10.153 -26.275 1.00 66.44 89 LEU A CA 1
ATOM 698 C C . LEU A 1 89 ? 25.189 -10.789 -27.618 1.00 66.44 89 LEU A C 1
ATOM 700 O O . LEU A 1 89 ? 25.970 -11.545 -28.195 1.00 66.44 89 LEU A O 1
ATOM 704 N N . ALA A 1 90 ? 23.984 -10.503 -28.118 1.00 66.44 90 ALA A N 1
ATOM 705 C CA . ALA A 1 90 ? 23.530 -11.016 -29.399 1.00 66.44 90 ALA A CA 1
ATOM 706 C C . ALA A 1 90 ? 24.188 -10.247 -30.563 1.00 66.44 90 ALA A C 1
ATOM 708 O O . ALA A 1 90 ? 24.259 -9.015 -30.521 1.00 66.44 90 ALA A O 1
ATOM 709 N N . PRO A 1 91 ? 24.649 -10.942 -31.621 1.00 63.06 91 PRO A N 1
ATOM 710 C CA . PRO A 1 91 ? 25.152 -10.281 -32.818 1.00 63.06 91 PRO A CA 1
ATOM 711 C C . PRO A 1 91 ? 24.044 -9.451 -33.470 1.00 63.06 91 PRO A C 1
ATOM 713 O O . PRO A 1 91 ? 22.889 -9.875 -33.550 1.00 63.06 91 PRO A O 1
ATOM 716 N N . ARG A 1 92 ? 24.403 -8.268 -33.972 1.00 62.06 92 ARG A N 1
ATOM 717 C CA . ARG A 1 92 ? 23.467 -7.369 -34.661 1.00 62.06 92 ARG A CA 1
ATOM 718 C C . ARG A 1 92 ? 22.963 -7.960 -35.963 1.00 62.06 92 ARG A C 1
ATOM 720 O O . ARG A 1 92 ? 21.820 -7.727 -36.355 1.00 62.06 92 ARG A O 1
ATOM 727 N N . ARG A 1 93 ? 23.844 -8.678 -36.653 1.00 66.44 93 ARG A N 1
ATOM 728 C CA . ARG A 1 93 ? 23.568 -9.253 -37.958 1.00 66.44 93 ARG A CA 1
ATOM 729 C C . ARG A 1 93 ? 24.354 -10.543 -38.112 1.00 66.44 93 ARG A C 1
ATOM 731 O O . ARG A 1 93 ? 25.564 -10.565 -37.908 1.00 66.44 93 ARG A O 1
ATOM 738 N N . ILE A 1 94 ? 23.645 -11.598 -38.493 1.00 68.06 94 ILE A N 1
ATOM 739 C CA . ILE A 1 94 ? 24.224 -12.857 -38.953 1.00 68.06 94 ILE A CA 1
ATOM 740 C C . ILE A 1 94 ? 23.889 -12.943 -40.437 1.00 68.06 94 ILE A C 1
ATOM 742 O O . ILE A 1 94 ? 22.715 -12.874 -40.806 1.00 68.06 94 ILE A O 1
ATOM 746 N N . GLN A 1 95 ? 24.901 -13.045 -41.292 1.00 71.88 95 GLN A N 1
ATOM 747 C CA . GLN A 1 95 ? 24.707 -13.309 -42.715 1.00 71.88 95 GLN A CA 1
ATOM 748 C C . GLN A 1 95 ? 25.441 -14.587 -43.084 1.00 71.88 95 GLN A C 1
ATOM 750 O O . GLN A 1 95 ? 26.620 -14.754 -42.779 1.00 71.88 95 GLN A O 1
ATOM 755 N N . LEU A 1 96 ? 24.722 -15.469 -43.766 1.00 65.50 96 LEU A N 1
ATOM 756 C CA . LEU A 1 96 ? 25.277 -16.637 -44.417 1.00 65.50 96 LEU A CA 1
ATOM 757 C C . LEU A 1 96 ? 25.205 -16.388 -45.918 1.00 65.50 96 LEU A C 1
ATOM 759 O O . LEU A 1 96 ? 24.106 -16.250 -46.460 1.00 65.50 96 LEU A O 1
ATOM 763 N N . ARG A 1 97 ? 26.357 -16.298 -46.578 1.00 66.44 97 ARG A N 1
ATOM 764 C CA . ARG A 1 97 ? 26.432 -16.234 -48.036 1.00 66.44 97 ARG A CA 1
ATOM 765 C C . ARG A 1 97 ? 27.034 -17.536 -48.548 1.00 66.44 97 ARG A C 1
ATOM 767 O O . ARG A 1 97 ? 28.085 -17.969 -48.083 1.00 66.44 97 ARG A O 1
ATOM 774 N N . LEU A 1 98 ? 26.323 -18.150 -49.486 1.00 57.97 98 LEU A N 1
ATOM 775 C CA . LEU A 1 98 ? 26.774 -19.309 -50.236 1.00 57.97 98 LEU A CA 1
ATOM 776 C C . LEU A 1 98 ? 27.056 -18.833 -51.657 1.00 57.97 98 LEU A C 1
ATOM 778 O O . LEU A 1 98 ? 26.113 -18.601 -52.414 1.00 57.97 98 LEU A O 1
ATOM 782 N N . ASP A 1 99 ? 28.329 -18.693 -52.002 1.00 60.47 99 ASP A N 1
ATOM 783 C CA . ASP A 1 99 ? 28.737 -18.391 -53.368 1.00 60.47 99 ASP A CA 1
ATOM 784 C C . ASP A 1 99 ? 29.198 -19.700 -54.021 1.00 60.47 99 ASP A C 1
ATOM 786 O O . ASP A 1 99 ? 30.128 -20.362 -53.558 1.00 60.47 99 ASP A O 1
ATOM 790 N N . ARG A 1 100 ? 28.498 -20.113 -55.082 1.00 53.06 100 ARG A N 1
ATOM 791 C CA . ARG A 1 100 ? 28.958 -21.173 -55.989 1.00 53.06 100 ARG A CA 1
ATOM 792 C C . ARG A 1 100 ? 29.511 -20.493 -57.223 1.00 53.06 100 ARG A C 1
ATOM 794 O O . ARG A 1 100 ? 28.758 -19.857 -57.961 1.00 53.06 100 ARG A O 1
ATOM 801 N N . ASP A 1 101 ? 30.817 -20.592 -57.400 1.00 52.81 101 ASP A N 1
ATOM 802 C CA . ASP A 1 101 ? 31.522 -19.831 -58.418 1.00 52.81 101 ASP A CA 1
ATOM 803 C C . ASP A 1 101 ? 31.472 -20.583 -59.758 1.00 52.81 101 ASP A C 1
ATOM 805 O O . ASP A 1 101 ? 32.251 -21.496 -60.022 1.00 52.81 101 ASP A O 1
ATOM 809 N N . PHE A 1 102 ? 30.531 -20.217 -60.633 1.00 51.31 102 PHE A N 1
ATOM 810 C CA . PHE A 1 102 ? 30.630 -20.556 -62.053 1.00 51.31 102 PHE A CA 1
ATOM 811 C C . PHE A 1 102 ? 31.472 -19.473 -62.726 1.00 51.31 102 PHE A C 1
ATOM 813 O O . PHE A 1 102 ? 30.921 -18.510 -63.247 1.00 51.31 102 PHE A O 1
ATOM 820 N N . ARG A 1 103 ? 32.801 -19.635 -62.653 1.00 43.34 103 ARG A N 1
ATOM 821 C CA . ARG A 1 103 ? 33.854 -18.832 -63.308 1.00 43.34 103 ARG A CA 1
ATOM 822 C C . ARG A 1 103 ? 33.344 -17.666 -64.177 1.00 43.34 103 ARG A C 1
ATOM 824 O O . ARG A 1 103 ? 33.129 -17.846 -65.374 1.00 43.34 103 ARG A O 1
ATOM 831 N N . ASP A 1 104 ? 33.306 -16.457 -63.617 1.00 39.81 104 ASP A N 1
ATOM 832 C CA . ASP A 1 104 ? 33.683 -15.254 -64.369 1.00 39.81 104 ASP A CA 1
ATOM 833 C C . ASP A 1 104 ? 34.364 -14.230 -63.447 1.00 39.81 104 ASP A C 1
ATOM 835 O O . ASP A 1 104 ? 33.845 -13.795 -62.422 1.00 39.81 104 ASP A O 1
ATOM 839 N N . ASN A 1 105 ? 35.590 -13.889 -63.820 1.00 41.25 105 ASN A N 1
ATOM 840 C CA . ASN A 1 105 ? 36.581 -13.167 -63.037 1.00 41.25 105 ASN A CA 1
ATOM 841 C C . ASN A 1 105 ? 36.301 -11.657 -63.052 1.00 41.25 105 ASN A C 1
ATOM 843 O O . ASN A 1 105 ? 36.601 -11.004 -64.053 1.00 41.25 105 ASN A O 1
ATOM 847 N N . ARG A 1 106 ? 35.807 -11.072 -61.948 1.00 37.09 106 ARG A N 1
ATOM 848 C CA . ARG A 1 106 ? 35.878 -9.613 -61.719 1.00 37.09 106 ARG A CA 1
ATOM 849 C C . ARG A 1 106 ? 36.141 -9.255 -60.256 1.00 37.09 106 ARG A C 1
ATOM 851 O O . ARG A 1 106 ? 35.278 -9.373 -59.395 1.00 37.09 106 ARG A O 1
ATOM 858 N N . ASN A 1 107 ? 37.343 -8.735 -60.027 1.00 43.97 107 ASN A N 1
ATOM 859 C CA . ASN A 1 107 ? 37.790 -8.094 -58.794 1.00 43.97 107 ASN A CA 1
ATOM 860 C C . ASN A 1 107 ? 36.917 -6.888 -58.404 1.00 43.97 107 ASN A C 1
ATOM 862 O O . ASN A 1 107 ? 36.634 -6.032 -59.243 1.00 43.97 107 ASN A O 1
ATOM 866 N N . ALA A 1 108 ? 36.627 -6.743 -57.108 1.00 36.66 108 ALA A N 1
ATOM 867 C CA . ALA A 1 108 ? 36.333 -5.452 -56.490 1.00 36.66 108 ALA A CA 1
ATOM 868 C C . ALA A 1 108 ? 36.839 -5.426 -55.038 1.00 36.66 108 ALA A C 1
ATOM 870 O O . ALA A 1 108 ? 36.593 -6.338 -54.251 1.00 36.66 108 ALA A O 1
ATOM 871 N N . THR A 1 109 ? 37.574 -4.365 -54.726 1.00 40.25 109 THR A N 1
ATOM 872 C CA . THR A 1 109 ? 38.392 -4.166 -53.527 1.00 40.25 109 THR A CA 1
ATOM 873 C C . THR A 1 109 ? 37.691 -3.270 -52.493 1.00 40.25 109 THR A C 1
ATOM 875 O O . THR A 1 109 ? 36.951 -2.364 -52.866 1.00 40.25 109 THR A O 1
ATOM 878 N N . MET A 1 110 ? 38.069 -3.480 -51.222 1.00 37.84 110 MET A N 1
ATOM 879 C CA . MET A 1 110 ? 38.038 -2.585 -50.045 1.00 37.84 110 MET A CA 1
ATOM 880 C C . MET A 1 110 ? 36.725 -2.350 -49.279 1.00 37.84 110 MET A C 1
ATOM 882 O O . MET A 1 110 ? 35.783 -1.733 -49.772 1.00 37.84 110 MET A O 1
ATOM 886 N N . LYS A 1 111 ? 36.761 -2.693 -47.981 1.00 37.50 111 LYS A N 1
ATOM 887 C CA . LYS A 1 111 ? 36.019 -1.995 -46.926 1.00 37.50 111 LYS A CA 1
ATOM 888 C C . LYS A 1 111 ? 36.776 -2.013 -45.593 1.00 37.50 111 LYS A C 1
ATOM 890 O O . LYS A 1 111 ? 37.169 -3.072 -45.121 1.00 37.50 111 LYS A O 1
ATOM 895 N N . ASP A 1 112 ? 36.937 -0.822 -45.020 1.00 44.84 112 ASP A N 1
ATOM 896 C CA . ASP A 1 112 ? 37.325 -0.577 -43.630 1.00 44.84 112 ASP A CA 1
ATOM 897 C C . ASP A 1 112 ? 36.168 -0.953 -42.694 1.00 44.84 112 ASP A C 1
ATOM 899 O O . ASP A 1 112 ? 35.136 -0.279 -42.683 1.00 44.84 112 ASP A O 1
ATOM 903 N N . GLN A 1 113 ? 36.340 -2.023 -41.922 1.00 46.03 113 GLN A N 1
ATOM 904 C CA . GLN A 1 113 ? 35.742 -2.294 -40.607 1.00 46.03 113 GLN A CA 1
ATOM 905 C C . GLN A 1 113 ? 36.371 -3.600 -40.098 1.00 46.03 113 GLN A C 1
ATOM 907 O O . GLN A 1 113 ? 36.638 -4.490 -40.901 1.00 46.03 113 GLN A O 1
ATOM 912 N N . GLU A 1 114 ? 36.662 -3.715 -38.796 1.00 49.94 114 GLU A N 1
ATOM 913 C CA . GLU A 1 114 ? 37.187 -4.958 -38.206 1.00 49.94 114 GLU A CA 1
ATOM 914 C C . GLU A 1 114 ? 36.131 -6.070 -38.312 1.00 49.94 114 GLU A C 1
ATOM 916 O O . GLU A 1 114 ? 35.271 -6.258 -37.454 1.00 49.94 114 GLU A O 1
ATOM 921 N N . GLU A 1 115 ? 36.185 -6.774 -39.435 1.00 47.53 115 GLU A N 1
ATOM 922 C CA . GLU A 1 115 ? 35.301 -7.848 -39.846 1.00 47.53 115 GLU A CA 1
ATOM 923 C C . GLU A 1 115 ? 36.036 -9.174 -39.624 1.00 47.53 115 GLU A C 1
ATOM 925 O O . GLU A 1 115 ? 37.003 -9.489 -40.318 1.00 47.53 115 GLU A O 1
ATOM 930 N N . VAL A 1 116 ? 35.603 -9.977 -38.649 1.00 47.22 116 VAL A N 1
ATOM 931 C CA . VAL A 1 116 ? 36.124 -11.343 -38.498 1.00 47.22 116 VAL A CA 1
ATOM 932 C C . VAL A 1 116 ? 35.383 -12.237 -39.492 1.00 47.22 116 VAL A C 1
ATOM 934 O O . VAL A 1 116 ? 34.358 -12.832 -39.168 1.00 47.22 116 VAL A O 1
ATOM 937 N N . SER A 1 117 ? 35.879 -12.3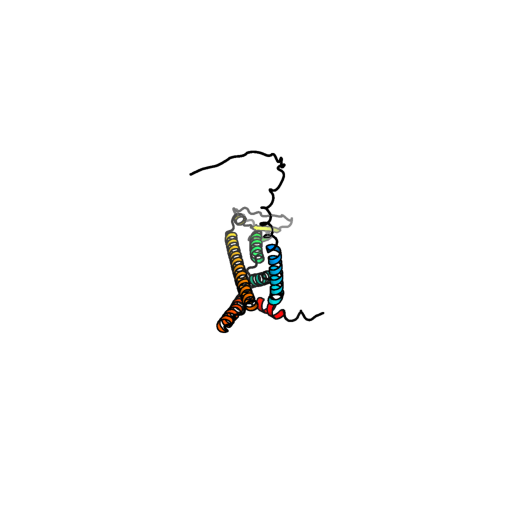07 -40.731 1.00 48.00 117 SER A N 1
ATOM 938 C CA . SER A 1 117 ? 35.372 -13.247 -41.737 1.00 48.00 117 SER A CA 1
ATOM 939 C C . SER A 1 117 ? 36.105 -14.587 -41.604 1.00 48.00 117 SER A C 1
ATOM 941 O O . SER A 1 117 ? 37.319 -14.657 -41.812 1.00 48.00 117 SER A O 1
ATOM 943 N N . GLY A 1 118 ? 35.387 -15.656 -41.260 1.00 46.75 118 GLY A N 1
ATOM 944 C CA . GLY A 1 118 ? 35.913 -17.020 -41.313 1.00 46.75 118 GLY A CA 1
ATOM 945 C C . GLY A 1 118 ? 35.708 -17.596 -42.711 1.00 46.75 118 GLY A C 1
ATOM 946 O O . GLY A 1 118 ? 34.566 -17.787 -43.126 1.00 46.75 118 GLY A O 1
ATOM 947 N N . ARG A 1 119 ? 36.798 -17.852 -43.441 1.00 48.03 119 ARG A N 1
ATOM 948 C CA . ARG A 1 119 ? 36.778 -18.580 -44.719 1.00 48.03 119 ARG A CA 1
ATOM 949 C C . ARG A 1 119 ? 37.192 -20.022 -44.447 1.00 48.03 119 ARG A C 1
ATOM 951 O O . ARG A 1 119 ? 38.206 -20.254 -43.791 1.00 48.03 119 ARG A O 1
ATOM 958 N N . THR A 1 120 ? 36.403 -20.982 -44.909 1.00 47.28 120 THR A N 1
ATOM 959 C CA . THR A 1 120 ? 36.757 -22.402 -44.839 1.00 47.28 120 THR A CA 1
ATOM 960 C C . THR A 1 120 ? 36.687 -22.957 -46.247 1.00 47.28 120 THR A C 1
ATOM 962 O O . THR A 1 120 ? 35.599 -23.101 -46.800 1.00 47.28 120 THR A O 1
ATOM 965 N N . ASP A 1 121 ? 37.858 -23.219 -46.821 1.00 45.91 121 ASP A N 1
ATOM 966 C CA . ASP A 1 121 ? 37.982 -23.829 -48.137 1.00 45.91 121 ASP A CA 1
ATOM 967 C C . ASP A 1 121 ? 37.728 -25.332 -47.975 1.00 45.91 121 ASP A C 1
ATOM 969 O O . ASP A 1 121 ? 38.518 -26.058 -47.369 1.00 45.91 121 ASP A O 1
ATOM 973 N N . LEU A 1 122 ? 36.570 -25.784 -48.448 1.00 48.09 122 LEU A N 1
ATOM 974 C CA . LEU A 1 122 ? 36.291 -27.197 -48.661 1.00 48.09 122 LEU A CA 1
ATOM 975 C C . LEU A 1 122 ? 36.521 -27.457 -50.146 1.00 48.09 122 LEU A C 1
ATOM 977 O O . LEU A 1 122 ? 36.039 -26.704 -50.987 1.00 48.09 122 LEU A O 1
ATOM 981 N N . ASP A 1 123 ? 37.312 -28.482 -50.427 1.00 51.44 123 ASP A N 1
ATOM 982 C CA . ASP A 1 123 ? 37.782 -28.911 -51.743 1.00 51.44 123 ASP A CA 1
ATOM 983 C C . ASP A 1 123 ? 36.601 -29.391 -52.621 1.00 51.44 123 ASP A C 1
ATOM 985 O O . ASP A 1 123 ? 36.408 -30.591 -52.772 1.00 51.44 123 ASP A O 1
ATOM 989 N N . ASP A 1 124 ? 35.741 -28.462 -53.070 1.00 52.22 124 ASP A N 1
ATOM 990 C CA . ASP A 1 124 ? 34.748 -28.561 -54.163 1.00 52.22 124 ASP A CA 1
ATOM 991 C C . ASP A 1 124 ? 33.999 -27.203 -54.311 1.00 52.22 124 ASP A C 1
ATOM 993 O O . ASP A 1 124 ? 33.051 -26.958 -53.568 1.00 52.22 124 ASP A O 1
ATOM 997 N N . ASP A 1 125 ? 34.462 -26.296 -55.194 1.00 58.12 125 ASP A N 1
ATOM 998 C CA . ASP A 1 125 ? 33.858 -25.062 -55.791 1.00 58.12 125 ASP A CA 1
ATOM 999 C C . ASP A 1 125 ? 32.737 -24.261 -55.055 1.00 58.12 125 ASP A C 1
ATOM 1001 O O . ASP A 1 125 ? 31.979 -23.491 -55.660 1.00 58.12 125 ASP A O 1
ATOM 1005 N N . ALA A 1 126 ? 32.614 -24.383 -53.736 1.00 55.97 126 ALA A N 1
ATOM 1006 C CA . ALA A 1 126 ? 31.580 -23.760 -52.922 1.00 55.97 126 ALA A CA 1
ATOM 1007 C C . ALA A 1 126 ? 32.228 -22.948 -51.801 1.00 55.97 126 ALA A C 1
ATOM 1009 O O . ALA A 1 126 ? 32.730 -23.490 -50.814 1.00 55.97 126 ALA A O 1
ATOM 1010 N N . LEU A 1 127 ? 32.173 -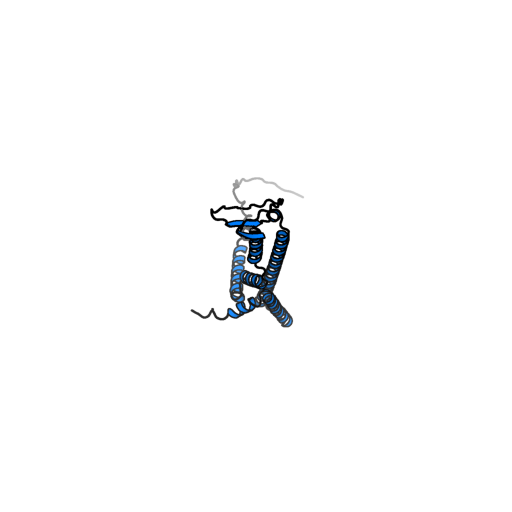21.624 -51.939 1.00 58.00 127 LEU A N 1
ATOM 1011 C CA . LEU A 1 127 ? 32.654 -20.694 -50.930 1.00 58.00 127 LEU A CA 1
ATOM 1012 C C . LEU A 1 127 ? 31.520 -20.385 -49.951 1.00 58.00 127 LEU A C 1
ATOM 1014 O O . LEU A 1 127 ? 30.487 -19.811 -50.304 1.00 58.00 127 LEU A O 1
ATOM 1018 N N . TRP A 1 128 ? 31.732 -20.758 -48.693 1.00 55.72 128 TRP A N 1
ATOM 1019 C CA . TRP A 1 128 ? 30.847 -20.394 -47.593 1.00 55.72 128 TRP A CA 1
ATOM 1020 C C . TRP A 1 128 ? 31.437 -19.182 -46.879 1.00 55.72 128 TRP A C 1
ATOM 1022 O O . TRP A 1 128 ? 32.503 -19.272 -46.268 1.00 55.72 128 TRP A O 1
ATOM 1032 N N . GLN A 1 129 ? 30.745 -18.045 -46.945 1.00 64.38 129 GLN A N 1
ATOM 1033 C CA . GLN A 1 129 ? 31.108 -16.853 -46.188 1.00 64.38 129 GLN A CA 1
ATOM 1034 C C . GLN A 1 129 ? 30.127 -16.669 -45.030 1.00 64.38 129 GLN A C 1
ATOM 1036 O O . GLN A 1 129 ? 28.929 -16.435 -45.220 1.00 64.38 129 GLN A O 1
ATOM 1041 N N . PHE A 1 130 ? 30.663 -16.752 -43.815 1.00 62.47 130 PHE A N 1
ATOM 1042 C CA . PHE A 1 130 ? 29.944 -16.441 -42.588 1.00 62.47 130 PHE A CA 1
ATOM 1043 C C . PHE A 1 130 ? 30.343 -15.046 -42.124 1.00 62.47 130 PHE A C 1
ATOM 1045 O O . PHE A 1 130 ? 31.519 -14.786 -41.863 1.00 62.47 130 PHE A O 1
ATOM 1052 N N . LEU A 1 131 ? 29.354 -14.161 -42.019 1.00 73.25 131 LEU A N 1
ATOM 1053 C CA . LEU A 1 131 ? 29.540 -12.816 -41.506 1.00 73.25 131 LEU A CA 1
ATOM 1054 C C . LEU A 1 131 ? 28.763 -12.631 -40.212 1.00 73.25 131 LEU A C 1
ATOM 1056 O O . LEU A 1 131 ? 27.539 -12.799 -40.186 1.00 73.25 131 LEU A O 1
ATOM 1060 N N . VAL A 1 132 ? 29.467 -12.233 -39.157 1.00 73.94 132 VAL A N 1
ATOM 1061 C CA . VAL A 1 132 ? 28.856 -11.909 -37.872 1.00 73.94 132 VAL A CA 1
ATOM 1062 C C . VAL A 1 132 ? 29.321 -10.526 -37.433 1.00 73.94 132 VAL A C 1
ATOM 1064 O O . VAL A 1 132 ? 30.515 -10.269 -37.323 1.00 73.94 132 VAL A O 1
ATOM 1067 N N . GLU A 1 133 ? 28.362 -9.627 -37.219 1.00 70.50 133 GLU A N 1
ATOM 1068 C CA . GLU A 1 133 ? 28.615 -8.236 -36.838 1.00 70.50 133 GLU A CA 1
ATOM 1069 C C . GLU A 1 133 ? 28.220 -8.015 -35.370 1.00 70.50 133 GLU A C 1
ATOM 1071 O O . GLU A 1 133 ? 27.060 -8.224 -34.991 1.00 70.50 133 GLU A O 1
ATOM 1076 N N . TRP A 1 134 ? 29.170 -7.565 -34.545 1.00 68.62 134 TRP A N 1
ATOM 1077 C CA . TRP A 1 134 ? 28.943 -7.193 -33.145 1.00 68.62 134 TRP A CA 1
ATOM 1078 C C . TRP A 1 134 ? 29.212 -5.705 -32.927 1.00 68.62 134 TRP A C 1
ATOM 1080 O O . TRP A 1 134 ? 30.249 -5.186 -33.324 1.00 68.62 134 TRP A O 1
ATOM 1090 N N . ASP A 1 135 ? 28.297 -5.025 -32.234 1.00 66.25 135 ASP A N 1
ATOM 1091 C CA . ASP A 1 135 ? 28.498 -3.646 -31.783 1.00 66.25 135 ASP A CA 1
ATOM 1092 C C . ASP A 1 135 ? 28.918 -3.643 -30.304 1.00 66.25 135 ASP A C 1
ATOM 1094 O O . ASP A 1 135 ? 28.080 -3.538 -29.407 1.00 66.25 135 ASP A O 1
ATOM 1098 N N . LEU A 1 136 ? 30.226 -3.769 -30.044 1.00 66.38 136 LEU A N 1
ATOM 1099 C CA . LEU A 1 136 ? 30.779 -3.710 -28.683 1.00 66.38 136 LEU A CA 1
ATOM 1100 C C . LEU A 1 136 ? 30.888 -2.278 -28.135 1.00 66.38 136 LEU A C 1
ATOM 1102 O O . LEU A 1 136 ? 31.175 -2.098 -26.951 1.00 66.38 136 LEU A O 1
ATOM 1106 N N . SER A 1 137 ? 30.619 -1.246 -28.945 1.00 62.16 137 SER A N 1
ATOM 1107 C CA . SER A 1 137 ? 30.753 0.153 -28.512 1.00 62.16 137 SER A CA 1
ATOM 1108 C C . SER A 1 137 ? 29.732 0.540 -27.429 1.00 62.16 137 SER A C 1
ATOM 1110 O O . SER A 1 137 ? 29.993 1.407 -26.596 1.00 62.16 137 SER A O 1
ATOM 1112 N N . ARG A 1 138 ? 28.605 -0.182 -27.355 1.00 55.44 138 ARG A N 1
ATOM 1113 C CA . ARG A 1 138 ? 27.555 -0.014 -26.331 1.00 55.44 138 ARG A CA 1
ATOM 1114 C C . ARG A 1 138 ? 27.828 -0.766 -25.026 1.00 55.44 138 ARG A C 1
ATOM 1116 O O . ARG A 1 138 ? 27.067 -0.605 -24.074 1.00 55.44 138 ARG A O 1
ATOM 1123 N N . LEU A 1 139 ? 28.894 -1.570 -24.965 1.00 58.38 139 LEU A N 1
ATOM 1124 C CA . LEU A 1 139 ? 29.286 -2.306 -23.760 1.00 58.38 139 LEU A CA 1
ATOM 1125 C C . LEU A 1 139 ? 29.895 -1.376 -22.693 1.00 58.38 139 LEU A C 1
ATOM 1127 O O . LEU A 1 139 ? 29.773 -1.653 -21.504 1.00 58.38 139 LEU A O 1
ATOM 1131 N N . ILE A 1 140 ? 30.517 -0.265 -23.111 1.00 59.38 140 ILE A N 1
ATOM 1132 C CA . ILE A 1 140 ? 31.203 0.685 -22.216 1.00 59.38 140 ILE A CA 1
ATOM 1133 C C . ILE A 1 140 ? 30.236 1.754 -21.673 1.00 59.38 140 ILE A C 1
ATOM 1135 O O . ILE A 1 140 ? 30.342 2.138 -20.509 1.00 59.38 140 ILE A O 1
ATOM 1139 N N . PHE A 1 141 ? 29.259 2.212 -22.466 1.00 53.75 141 PHE A N 1
ATOM 1140 C CA . PHE A 1 141 ? 28.223 3.141 -22.000 1.00 53.75 141 PHE A CA 1
ATOM 1141 C C . PHE A 1 141 ? 26.911 2.929 -22.762 1.00 53.75 141 PHE A C 1
ATOM 1143 O O . PHE A 1 141 ? 26.852 3.081 -23.982 1.00 53.75 141 PHE A O 1
ATOM 1150 N N . ASN A 1 142 ? 25.848 2.581 -22.035 1.00 61.88 142 ASN A N 1
ATOM 1151 C CA . ASN A 1 142 ? 24.538 2.293 -22.608 1.00 61.88 142 ASN A CA 1
ATOM 1152 C C . ASN A 1 142 ? 23.506 3.337 -22.135 1.00 61.88 142 ASN A C 1
ATOM 1154 O O . ASN A 1 142 ? 23.141 3.323 -20.964 1.00 61.88 142 ASN A O 1
ATOM 1158 N N . PRO A 1 143 ? 22.972 4.215 -23.000 1.00 65.00 143 PRO A N 1
ATOM 1159 C CA . PRO A 1 143 ? 21.929 5.164 -22.600 1.00 65.00 143 PRO A CA 1
ATOM 1160 C C . PRO A 1 143 ? 20.633 4.477 -22.124 1.00 65.00 143 PRO A C 1
ATOM 1162 O O . PRO A 1 143 ? 19.895 5.044 -21.318 1.00 65.00 143 PRO A O 1
ATOM 1165 N N . ASP A 1 144 ? 20.369 3.239 -22.552 1.00 65.88 144 ASP A N 1
ATOM 1166 C CA . ASP A 1 144 ? 19.220 2.460 -22.082 1.00 65.88 144 ASP A CA 1
ATOM 1167 C C . ASP A 1 144 ? 19.429 1.911 -20.663 1.00 65.88 144 ASP A C 1
ATOM 1169 O O . ASP A 1 144 ? 18.451 1.658 -19.959 1.00 65.88 144 ASP A O 1
ATOM 1173 N N . SER A 1 145 ? 20.678 1.787 -20.191 1.00 64.69 145 SER A N 1
ATOM 1174 C CA . SER A 1 145 ? 20.944 1.411 -18.797 1.00 64.69 145 SER A CA 1
ATOM 1175 C C . SER A 1 145 ? 20.578 2.538 -17.832 1.00 64.69 145 SER A C 1
ATOM 1177 O O . SER A 1 145 ? 20.074 2.255 -16.748 1.00 64.69 145 SER A O 1
ATOM 1179 N N . VAL A 1 146 ? 20.736 3.802 -18.247 1.00 73.62 146 VAL A N 1
ATOM 1180 C CA . VAL A 1 146 ? 20.302 4.977 -17.476 1.00 73.62 146 VAL A CA 1
ATOM 1181 C C . VAL A 1 146 ? 18.779 5.008 -17.359 1.00 73.62 146 VAL A C 1
ATOM 1183 O O . VAL A 1 146 ? 18.256 5.181 -16.262 1.00 73.62 146 VAL A O 1
ATOM 1186 N N . ARG A 1 147 ? 18.054 4.763 -18.461 1.00 71.19 147 ARG A N 1
ATOM 1187 C CA . ARG A 1 147 ? 16.581 4.679 -18.442 1.00 71.19 147 ARG A CA 1
ATOM 1188 C C . ARG A 1 147 ? 16.079 3.527 -17.577 1.00 71.19 147 ARG A C 1
ATOM 1190 O O . ARG A 1 147 ? 15.151 3.708 -16.799 1.00 71.19 147 ARG A O 1
ATOM 1197 N N . ALA A 1 148 ? 16.700 2.353 -17.687 1.00 71.81 148 ALA A N 1
ATOM 1198 C CA . ALA A 1 148 ? 16.334 1.203 -16.869 1.00 71.81 148 ALA A CA 1
ATOM 1199 C C . ALA A 1 148 ? 16.648 1.426 -15.378 1.00 71.81 148 ALA A C 1
ATOM 1201 O O . ALA A 1 148 ? 15.881 0.986 -14.525 1.00 71.81 148 ALA A O 1
ATOM 1202 N N . ALA A 1 149 ? 17.741 2.129 -15.061 1.00 71.38 149 ALA A N 1
ATOM 1203 C CA . ALA A 1 149 ? 18.067 2.524 -13.694 1.00 71.38 149 ALA A CA 1
ATOM 1204 C C . ALA A 1 149 ? 17.051 3.531 -13.133 1.00 71.38 149 ALA A C 1
ATOM 1206 O O . ALA A 1 149 ? 16.585 3.333 -12.015 1.00 71.38 149 ALA A O 1
ATOM 1207 N N . ALA A 1 150 ? 16.657 4.541 -13.915 1.00 77.31 150 ALA A N 1
ATOM 1208 C CA . ALA A 1 150 ? 15.609 5.488 -13.529 1.00 77.31 150 ALA A CA 1
ATOM 1209 C C . ALA A 1 150 ? 14.280 4.765 -13.255 1.00 77.31 150 ALA A C 1
ATOM 1211 O O . ALA A 1 150 ? 13.730 4.881 -12.169 1.00 77.31 150 ALA A O 1
ATOM 1212 N N . GLN A 1 151 ? 13.846 3.887 -14.164 1.00 77.25 151 GLN A N 1
ATOM 1213 C CA . GLN A 1 151 ? 12.629 3.093 -13.975 1.00 77.25 151 GLN A CA 1
ATOM 1214 C C . GLN A 1 151 ? 12.687 2.191 -12.728 1.00 77.25 151 GLN A C 1
ATOM 1216 O O . GLN A 1 151 ? 11.666 1.940 -12.088 1.00 77.25 151 GLN A O 1
ATOM 1221 N N . ALA A 1 152 ? 13.868 1.665 -12.386 1.00 75.94 152 ALA A N 1
ATOM 1222 C CA . ALA A 1 152 ? 14.060 0.873 -11.176 1.00 75.94 152 ALA A CA 1
ATOM 1223 C C . ALA A 1 152 ? 13.987 1.730 -9.901 1.00 75.94 152 ALA A C 1
ATOM 1225 O O . ALA A 1 152 ? 13.467 1.252 -8.894 1.00 75.94 152 ALA A O 1
ATOM 1226 N N . MET A 1 153 ? 14.477 2.973 -9.948 1.00 79.88 153 MET A N 1
ATOM 1227 C CA . MET A 1 153 ? 14.328 3.945 -8.860 1.00 79.88 153 MET A CA 1
ATOM 1228 C C . MET A 1 153 ? 12.855 4.317 -8.660 1.00 79.88 153 MET A C 1
ATOM 1230 O O . MET A 1 153 ? 12.370 4.193 -7.540 1.00 79.88 153 MET A O 1
ATOM 1234 N N . ASP A 1 154 ? 12.125 4.626 -9.736 1.00 83.62 154 ASP A N 1
ATOM 1235 C CA . ASP A 1 154 ? 10.693 4.962 -9.675 1.00 83.62 154 ASP A CA 1
ATOM 1236 C C . ASP A 1 154 ? 9.865 3.826 -9.042 1.00 83.62 154 ASP A C 1
ATOM 1238 O O . ASP A 1 154 ? 8.971 4.051 -8.228 1.00 83.62 154 ASP A O 1
ATOM 1242 N N . LEU A 1 155 ? 10.176 2.568 -9.382 1.00 82.75 155 LEU A N 1
ATOM 1243 C CA . LEU A 1 155 ? 9.514 1.401 -8.786 1.00 82.75 155 LEU A CA 1
ATOM 1244 C C . LEU A 1 155 ? 9.874 1.200 -7.307 1.00 82.75 155 LEU A C 1
ATOM 1246 O O . LEU A 1 155 ? 9.047 0.700 -6.540 1.00 82.75 155 LEU A O 1
ATOM 1250 N N . ALA A 1 156 ? 11.098 1.548 -6.904 1.00 81.31 156 ALA A N 1
ATOM 1251 C CA . ALA A 1 156 ? 11.522 1.475 -5.510 1.00 81.31 156 ALA A CA 1
ATOM 1252 C C . ALA A 1 156 ? 10.827 2.547 -4.658 1.00 81.31 156 ALA A C 1
ATOM 1254 O O . ALA A 1 156 ? 10.352 2.224 -3.570 1.00 81.31 156 ALA A O 1
ATOM 1255 N N . GLU A 1 157 ? 10.704 3.768 -5.179 1.00 86.00 157 GLU A N 1
ATOM 1256 C CA . GLU A 1 157 ? 9.975 4.870 -4.543 1.00 86.00 157 GLU A CA 1
ATOM 1257 C C . GLU A 1 157 ? 8.489 4.527 -4.391 1.00 86.00 157 GLU A C 1
ATOM 1259 O O . GLU A 1 157 ? 7.965 4.531 -3.279 1.00 86.00 157 GLU A O 1
ATOM 1264 N N . LEU A 1 158 ? 7.838 4.060 -5.466 1.00 88.00 158 LEU A N 1
ATOM 1265 C CA . LEU A 1 158 ? 6.448 3.597 -5.408 1.00 88.00 158 LEU A CA 1
ATOM 1266 C C . LEU A 1 158 ? 6.248 2.509 -4.343 1.00 88.00 158 LEU A C 1
ATOM 1268 O O . LEU A 1 158 ? 5.244 2.495 -3.629 1.00 88.00 158 LEU A O 1
ATOM 1272 N N . ARG A 1 159 ? 7.195 1.572 -4.222 1.00 89.25 159 ARG A N 1
ATOM 1273 C CA . ARG A 1 159 ? 7.141 0.535 -3.189 1.00 89.25 159 ARG A CA 1
ATOM 1274 C C . ARG A 1 159 ? 7.235 1.135 -1.788 1.00 89.25 159 ARG A C 1
ATOM 1276 O O . ARG A 1 159 ? 6.495 0.693 -0.909 1.00 89.25 159 ARG A O 1
ATOM 1283 N N . GLU A 1 160 ? 8.165 2.054 -1.557 1.00 89.62 160 GLU A N 1
ATOM 1284 C CA . GLU A 1 160 ? 8.330 2.713 -0.262 1.00 89.62 160 GLU A CA 1
ATOM 1285 C C . GLU A 1 160 ? 7.058 3.474 0.132 1.00 89.62 160 GLU A C 1
ATOM 1287 O O . GLU A 1 160 ? 6.548 3.278 1.238 1.00 89.62 160 GLU A O 1
ATOM 1292 N N . ASP A 1 161 ? 6.476 4.224 -0.802 1.00 92.44 161 ASP A N 1
ATOM 1293 C CA . ASP A 1 161 ? 5.227 4.957 -0.603 1.00 92.44 161 ASP A CA 1
ATOM 1294 C C . ASP A 1 161 ? 4.063 4.031 -0.245 1.00 92.44 161 ASP A C 1
ATOM 1296 O O . ASP A 1 161 ? 3.362 4.256 0.748 1.00 92.44 161 ASP A O 1
ATOM 1300 N N . VAL A 1 162 ? 3.883 2.941 -1.000 1.00 92.38 162 VAL A N 1
ATOM 1301 C CA . VAL A 1 162 ? 2.834 1.945 -0.731 1.00 92.38 162 VAL A CA 1
ATOM 1302 C C . VAL A 1 162 ? 3.034 1.306 0.643 1.00 92.38 162 VAL A C 1
ATOM 1304 O O . VAL A 1 162 ? 2.079 1.181 1.413 1.00 92.38 162 VAL A O 1
ATOM 1307 N N . LEU A 1 163 ? 4.264 0.919 0.989 1.00 93.44 163 LEU A N 1
ATOM 1308 C CA . LEU A 1 163 ? 4.567 0.315 2.286 1.00 93.44 163 LEU A CA 1
ATOM 1309 C C . LEU A 1 163 ? 4.297 1.278 3.443 1.00 93.44 163 LEU A C 1
ATOM 1311 O O . LEU A 1 163 ? 3.689 0.874 4.441 1.00 93.44 163 LEU A O 1
ATOM 1315 N N . ASN A 1 164 ? 4.707 2.537 3.314 1.00 95.44 164 ASN A N 1
ATOM 1316 C CA . ASN A 1 164 ? 4.486 3.568 4.322 1.00 95.44 164 ASN A CA 1
ATOM 1317 C C . ASN A 1 164 ? 2.992 3.863 4.499 1.00 95.44 164 ASN A C 1
ATOM 1319 O O . ASN A 1 164 ? 2.501 3.885 5.633 1.00 95.44 164 ASN A O 1
ATOM 1323 N N . ALA A 1 165 ? 2.252 4.007 3.396 1.00 94.69 165 ALA A N 1
ATOM 1324 C CA . ALA A 1 165 ? 0.810 4.228 3.415 1.00 94.69 165 ALA A CA 1
ATOM 1325 C C . ALA A 1 165 ? 0.067 3.069 4.096 1.00 94.69 165 ALA A C 1
ATOM 1327 O O . ALA A 1 165 ? -0.667 3.291 5.061 1.00 94.69 165 ALA A O 1
ATOM 1328 N N . VAL A 1 166 ? 0.316 1.825 3.668 1.00 96.38 166 VAL A N 1
ATOM 1329 C CA . VAL A 1 166 ? -0.309 0.627 4.256 1.00 96.38 166 VAL A CA 1
ATOM 1330 C C . VAL A 1 166 ? 0.005 0.519 5.744 1.00 96.38 166 VAL A C 1
ATOM 1332 O O . VAL A 1 166 ? -0.893 0.260 6.542 1.00 96.38 166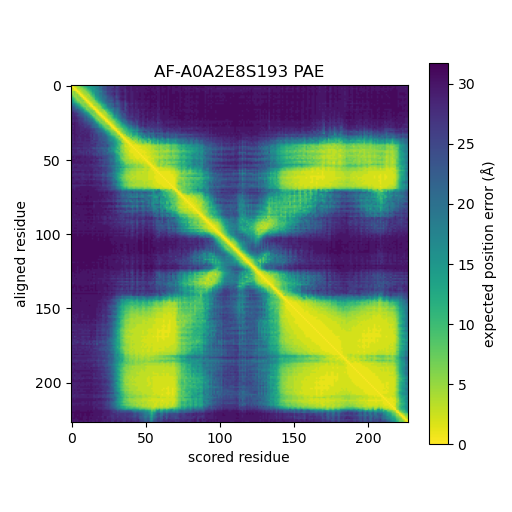 VAL A O 1
ATOM 1335 N N . THR A 1 167 ? 1.259 0.751 6.136 1.00 95.62 167 THR A N 1
ATOM 1336 C CA . THR A 1 167 ? 1.684 0.677 7.541 1.00 95.62 167 THR A CA 1
ATOM 1337 C C . THR A 1 167 ? 0.946 1.699 8.396 1.00 95.62 167 THR A C 1
ATOM 1339 O O . THR A 1 167 ? 0.388 1.344 9.437 1.00 95.62 167 THR A O 1
ATOM 1342 N N . LYS A 1 168 ? 0.893 2.955 7.942 1.00 97.25 168 LYS A N 1
ATOM 1343 C CA . LYS A 1 168 ? 0.201 4.032 8.651 1.00 97.25 168 LYS A CA 1
ATOM 1344 C C . LYS A 1 168 ? -1.287 3.725 8.816 1.00 97.25 168 LYS A C 1
ATOM 1346 O O . LYS A 1 168 ? -1.782 3.735 9.941 1.00 97.25 168 LYS A O 1
ATOM 1351 N N . ILE A 1 169 ? -1.976 3.402 7.721 1.00 97.06 169 ILE A N 1
ATOM 1352 C CA . ILE A 1 169 ? -3.422 3.137 7.717 1.00 97.06 169 ILE A CA 1
ATOM 1353 C C . ILE A 1 169 ? -3.746 1.914 8.589 1.00 97.06 169 ILE A C 1
ATOM 1355 O O . ILE A 1 169 ? -4.678 1.952 9.397 1.00 97.06 169 ILE A O 1
ATOM 1359 N N . TYR A 1 170 ? -2.949 0.845 8.491 1.00 96.81 170 TYR A N 1
ATOM 1360 C CA . TYR A 1 170 ? -3.129 -0.373 9.282 1.00 96.81 170 TYR A CA 1
ATOM 1361 C C . TYR A 1 170 ? -3.069 -0.099 10.787 1.00 96.81 170 TYR A C 1
ATOM 1363 O O . TYR A 1 170 ? -3.963 -0.515 11.532 1.00 96.81 170 TYR A O 1
ATOM 1371 N N . PHE A 1 171 ? -2.046 0.624 11.247 1.00 96.50 171 PHE A N 1
ATOM 1372 C CA . PHE A 1 171 ? -1.905 0.917 12.670 1.00 96.50 171 PHE A CA 1
ATOM 1373 C C . PHE A 1 171 ? -2.892 1.979 13.157 1.00 96.50 171 PHE A C 1
ATOM 1375 O O . PHE A 1 171 ? -3.418 1.823 14.257 1.00 96.50 171 PHE A O 1
ATOM 1382 N N . GLU A 1 172 ? -3.232 2.987 12.349 1.00 97.38 172 GLU A N 1
ATOM 1383 C CA . GLU A 1 172 ? -4.284 3.959 12.687 1.00 97.38 172 GLU A CA 1
ATOM 1384 C C . GLU A 1 172 ? -5.625 3.251 12.927 1.00 97.38 172 GLU A C 1
ATOM 1386 O O . GLU A 1 172 ? -6.280 3.450 13.956 1.00 97.38 172 GLU A O 1
ATOM 1391 N N . ARG A 1 173 ? -5.988 2.324 12.034 1.00 96.50 173 ARG A N 1
ATOM 1392 C CA . ARG A 1 173 ? -7.190 1.499 12.172 1.00 96.50 173 ARG A CA 1
ATOM 1393 C C . ARG A 1 173 ? -7.141 0.650 13.439 1.00 96.50 173 ARG A C 1
ATOM 1395 O O . ARG A 1 173 ? -8.137 0.557 14.160 1.00 96.50 173 ARG A O 1
ATOM 1402 N N . ARG A 1 174 ? -5.996 0.019 13.721 1.00 94.62 174 ARG A N 1
ATOM 1403 C CA . ARG A 1 174 ? -5.812 -0.851 14.892 1.00 94.62 174 ARG A CA 1
ATOM 1404 C C . ARG A 1 174 ? -5.930 -0.075 16.202 1.00 94.62 174 ARG A C 1
ATOM 1406 O O . ARG A 1 174 ? -6.593 -0.549 17.122 1.00 94.62 174 ARG A O 1
ATOM 1413 N N . ILE A 1 175 ? -5.361 1.128 16.262 1.00 93.62 175 ILE A N 1
ATOM 1414 C CA . ILE A 1 175 ? -5.481 2.031 17.412 1.00 93.62 175 ILE A CA 1
ATOM 1415 C C . ILE A 1 175 ? -6.948 2.398 17.640 1.00 93.62 175 ILE A C 1
ATOM 1417 O O . ILE A 1 175 ? -7.443 2.221 18.749 1.00 93.62 175 ILE A O 1
ATOM 1421 N N . LEU A 1 176 ? -7.681 2.816 16.602 1.00 95.00 176 LEU A N 1
ATOM 1422 C CA . LEU A 1 176 ? -9.101 3.163 16.738 1.00 95.00 176 LEU A CA 1
ATOM 1423 C C . LEU A 1 176 ? -9.962 1.976 17.182 1.00 95.00 176 LEU A C 1
ATOM 1425 O O . LEU A 1 176 ? -10.842 2.131 18.030 1.00 95.00 176 LEU A O 1
ATOM 1429 N N . ARG A 1 177 ? -9.700 0.776 16.651 1.00 93.56 177 ARG A N 1
ATOM 1430 C CA . ARG A 1 177 ? -10.375 -0.451 17.100 1.00 93.56 177 ARG A CA 1
ATOM 1431 C C . ARG A 1 177 ? -10.073 -0.763 18.565 1.00 93.56 177 ARG A C 1
ATOM 1433 O O . ARG A 1 177 ? -10.991 -1.107 19.302 1.00 93.56 177 ARG A O 1
ATOM 1440 N N . MET A 1 178 ? -8.819 -0.610 18.988 1.00 92.50 178 MET A N 1
ATOM 1441 C CA . MET A 1 178 ? -8.410 -0.803 20.380 1.00 92.50 178 MET A CA 1
ATOM 1442 C C . MET A 1 178 ? -9.072 0.227 21.301 1.00 92.50 178 MET A C 1
ATOM 1444 O O . MET A 1 178 ? -9.592 -0.137 22.349 1.00 92.50 178 MET A O 1
ATOM 1448 N N . GLU A 1 179 ? -9.120 1.500 20.908 1.00 92.81 179 GLU A N 1
ATOM 1449 C CA . GLU A 1 179 ? -9.812 2.536 21.677 1.00 92.81 179 GLU A CA 1
ATOM 1450 C C . GLU A 1 179 ? -11.297 2.222 21.857 1.00 92.81 179 GLU A C 1
ATOM 1452 O O . GLU A 1 179 ? -11.820 2.363 22.961 1.00 92.81 179 GLU A O 1
ATOM 1457 N N . LEU A 1 180 ? -11.973 1.782 20.791 1.00 93.12 180 LEU A N 1
ATOM 1458 C CA . LEU A 1 180 ? -13.378 1.380 20.852 1.00 93.12 180 LEU A CA 1
ATOM 1459 C C . LEU A 1 180 ? -13.595 0.159 21.757 1.00 93.12 180 LEU A C 1
ATOM 1461 O O . LEU A 1 180 ? -14.624 0.099 22.425 1.00 93.12 180 LEU A O 1
ATOM 1465 N N . ALA A 1 181 ? -12.644 -0.780 21.800 1.00 90.88 181 ALA A N 1
ATOM 1466 C CA . ALA A 1 181 ? -12.717 -1.969 22.649 1.00 90.88 181 ALA A CA 1
ATOM 1467 C C . ALA A 1 181 ? -12.455 -1.654 24.133 1.00 90.88 181 ALA A C 1
ATOM 1469 O O . ALA A 1 181 ? -13.185 -2.124 25.002 1.00 90.88 181 ALA A O 1
ATOM 1470 N N . THR A 1 182 ? -11.443 -0.836 24.436 1.00 90.25 182 THR A N 1
ATOM 1471 C CA . THR A 1 182 ? -11.025 -0.560 25.820 1.00 90.25 182 THR A CA 1
ATOM 1472 C C . THR A 1 182 ? -11.819 0.579 26.461 1.00 90.25 182 THR A C 1
ATOM 1474 O O . THR A 1 182 ? -12.081 0.558 27.663 1.00 90.25 182 THR A O 1
ATOM 1477 N N . LYS A 1 183 ? -12.178 1.613 25.690 1.00 92.25 183 LYS A N 1
ATOM 1478 C CA . LYS A 1 183 ? -12.863 2.823 26.177 1.00 92.25 183 LYS A CA 1
ATOM 1479 C C . LYS A 1 183 ? -13.943 3.271 25.181 1.00 92.25 183 LYS A C 1
ATOM 1481 O O . LYS A 1 183 ? -13.792 4.321 24.544 1.00 92.25 183 LYS A O 1
ATOM 1486 N N . PRO A 1 184 ? -15.046 2.512 25.047 1.00 90.56 184 PRO A N 1
ATOM 1487 C CA . PRO A 1 184 ? -16.132 2.881 24.150 1.00 90.56 184 PRO A CA 1
ATOM 1488 C C . PRO A 1 184 ? -16.717 4.256 24.535 1.00 90.56 184 PRO A C 1
ATOM 1490 O O . PRO A 1 184 ? -17.050 4.480 25.705 1.00 90.56 184 PRO A O 1
ATOM 1493 N N . PRO A 1 185 ? -16.846 5.201 23.582 1.00 93.69 185 PRO A N 1
ATOM 1494 C CA . PRO A 1 185 ? -17.503 6.480 23.827 1.00 93.69 185 PRO A CA 1
ATOM 1495 C C . PRO A 1 185 ? -18.950 6.292 24.294 1.00 93.69 185 PRO A C 1
ATOM 1497 O O . PRO A 1 185 ? -19.682 5.479 23.737 1.00 93.69 185 PRO A O 1
ATOM 1500 N N . LYS A 1 186 ? -19.380 7.084 25.284 1.00 94.25 186 LYS A N 1
ATOM 1501 C CA . LYS A 1 186 ? -20.774 7.082 25.767 1.00 94.25 186 LYS A CA 1
ATOM 1502 C C . LYS A 1 186 ? -21.729 7.841 24.838 1.00 94.25 186 LYS A C 1
ATOM 1504 O O . LYS A 1 186 ? -22.917 7.547 24.816 1.00 94.25 186 LYS A O 1
ATOM 1509 N N . ASP A 1 187 ? -21.211 8.819 24.094 1.00 96.19 187 ASP A N 1
ATOM 1510 C CA . ASP A 1 187 ? -21.969 9.567 23.089 1.00 96.19 187 ASP A CA 1
ATOM 1511 C C . ASP A 1 187 ? -22.021 8.784 21.768 1.00 96.19 187 ASP A C 1
ATOM 1513 O O . ASP A 1 187 ? -20.983 8.480 21.167 1.00 96.19 187 ASP A O 1
ATOM 1517 N N . PHE A 1 188 ? -23.240 8.511 21.298 1.00 94.62 188 PHE A N 1
ATOM 1518 C CA . PHE A 1 188 ? -23.500 7.837 20.030 1.00 94.62 188 PHE A CA 1
ATOM 1519 C C . PHE A 1 188 ? -22.855 8.555 18.841 1.00 94.62 188 PHE A C 1
ATOM 1521 O O . PHE A 1 188 ? -22.307 7.903 17.957 1.00 94.62 188 PHE A O 1
ATOM 1528 N N . SER A 1 189 ? -22.862 9.890 18.824 1.00 96.31 189 SER A N 1
ATOM 1529 C CA . SER A 1 189 ? -22.295 10.677 17.726 1.00 96.31 189 SER A CA 1
ATOM 1530 C C . SER A 1 189 ? -20.785 10.448 17.595 1.00 96.31 189 SER A C 1
ATOM 1532 O O . SER A 1 189 ? -20.260 10.246 16.498 1.00 96.31 189 SER A O 1
ATOM 1534 N N . VAL A 1 190 ? -20.075 10.416 18.728 1.00 96.06 190 VAL A N 1
ATOM 1535 C CA . VAL A 1 190 ? -18.634 10.122 18.778 1.00 96.06 190 VAL A CA 1
ATOM 1536 C C . VAL A 1 190 ? -18.363 8.667 18.403 1.00 96.06 190 VAL A C 1
ATOM 1538 O O . VAL A 1 190 ? -17.444 8.402 17.627 1.00 96.06 190 VAL A O 1
ATOM 1541 N N . PHE A 1 191 ? -19.161 7.730 18.920 1.00 95.06 191 PHE A N 1
ATOM 1542 C CA . PHE A 1 191 ? -19.042 6.313 18.584 1.00 95.06 191 PHE A CA 1
ATOM 1543 C C . PHE A 1 191 ? -19.216 6.070 17.078 1.00 95.06 191 PHE A C 1
ATOM 1545 O O . PHE A 1 191 ? -18.358 5.446 16.455 1.00 95.06 191 PHE A O 1
ATOM 1552 N N . ALA A 1 192 ? -20.274 6.623 16.479 1.00 96.19 192 ALA A N 1
ATOM 1553 C CA . ALA A 1 192 ? -20.574 6.486 15.058 1.00 96.19 192 ALA A CA 1
ATOM 1554 C C . ALA A 1 192 ? -19.454 7.062 14.180 1.00 96.19 192 ALA A C 1
ATOM 1556 O O . ALA A 1 192 ? -19.024 6.399 13.239 1.00 96.19 192 ALA A O 1
ATOM 1557 N N . ARG A 1 193 ? -18.910 8.243 14.519 1.00 97.25 193 ARG A N 1
ATOM 1558 C CA . ARG A 1 193 ? -17.761 8.823 13.798 1.00 97.25 193 ARG A CA 1
ATOM 1559 C C . ARG A 1 193 ? -16.521 7.936 13.864 1.00 97.25 193 ARG A C 1
ATOM 1561 O O . ARG A 1 193 ? -15.895 7.694 12.837 1.00 97.25 193 ARG A O 1
ATOM 1568 N N . LYS A 1 194 ? -16.167 7.433 15.053 1.00 96.62 194 LYS A N 1
ATOM 1569 C CA . LYS A 1 194 ? -15.017 6.526 15.207 1.00 96.62 194 LYS A CA 1
ATOM 1570 C C . LYS A 1 194 ? -15.218 5.230 14.430 1.00 96.62 194 LYS A C 1
ATOM 1572 O O . LYS A 1 194 ? -14.276 4.738 13.816 1.00 96.62 194 LYS A O 1
ATOM 1577 N N . ARG A 1 195 ? -16.440 4.690 14.431 1.00 96.00 195 ARG A N 1
ATOM 1578 C CA . ARG A 1 195 ? -16.763 3.487 13.665 1.00 96.00 195 ARG A CA 1
ATOM 1579 C C . ARG A 1 195 ? -16.638 3.728 12.163 1.00 96.00 195 ARG A C 1
ATOM 1581 O O . ARG A 1 195 ? -15.963 2.952 11.500 1.00 96.00 195 ARG A O 1
ATOM 1588 N N . LEU A 1 196 ? -17.192 4.832 11.666 1.00 97.44 196 LEU A N 1
ATOM 1589 C CA . LEU A 1 196 ? -17.082 5.215 10.261 1.00 97.44 196 LEU A CA 1
ATOM 1590 C C . LEU A 1 196 ? -15.620 5.397 9.837 1.00 97.44 196 LEU A C 1
ATOM 1592 O O . LEU A 1 196 ? -15.244 4.946 8.765 1.00 97.44 196 LEU A O 1
ATOM 1596 N N . ARG A 1 197 ? -14.775 5.977 10.700 1.00 97.50 197 ARG A N 1
ATOM 1597 C CA . ARG A 1 197 ? -13.335 6.103 10.431 1.00 97.50 197 ARG A CA 1
ATOM 1598 C C . ARG A 1 197 ? -12.636 4.745 10.321 1.00 97.50 197 ARG A C 1
ATOM 1600 O O . ARG A 1 197 ? -11.756 4.579 9.488 1.00 97.50 197 ARG A O 1
ATOM 1607 N N . VAL A 1 198 ? -13.019 3.757 11.134 1.00 96.56 198 VAL A N 1
ATOM 1608 C CA . VAL A 1 198 ? -12.502 2.382 10.992 1.00 96.56 198 VAL A CA 1
ATOM 1609 C C . VAL A 1 198 ? -12.922 1.771 9.654 1.00 96.56 198 VAL A C 1
ATOM 1611 O O . VAL A 1 198 ? -12.115 1.083 9.024 1.00 96.56 198 VAL A O 1
ATOM 1614 N N . ASP A 1 199 ? -14.159 2.013 9.223 1.00 96.06 199 ASP A N 1
ATOM 1615 C CA . ASP A 1 199 ? -14.677 1.505 7.951 1.00 96.06 199 ASP A CA 1
ATOM 1616 C C . ASP A 1 199 ? -13.984 2.193 6.753 1.00 96.06 199 ASP A C 1
ATOM 1618 O O . ASP A 1 199 ? -13.578 1.508 5.816 1.00 96.06 199 ASP A O 1
ATOM 1622 N N . GLU A 1 200 ? -13.737 3.505 6.826 1.00 96.38 200 GLU A N 1
ATOM 1623 C CA . GLU A 1 200 ? -12.947 4.279 5.850 1.00 96.38 200 GLU A CA 1
ATOM 1624 C C . GLU A 1 200 ? -11.519 3.731 5.719 1.00 96.38 200 GLU A C 1
ATOM 1626 O O . GLU A 1 200 ? -11.110 3.332 4.634 1.00 96.38 200 GLU A O 1
ATOM 1631 N N . LEU A 1 201 ? -10.791 3.588 6.833 1.00 97.19 201 LEU A N 1
ATOM 1632 C CA . LEU A 1 201 ? -9.430 3.036 6.820 1.00 97.19 201 LEU A CA 1
ATOM 1633 C C . LEU A 1 201 ? -9.395 1.586 6.311 1.00 97.19 201 LEU A C 1
ATOM 1635 O O . LEU A 1 201 ? -8.397 1.140 5.750 1.00 97.19 201 LEU A O 1
ATOM 1639 N N . THR A 1 202 ? -10.473 0.824 6.516 1.00 95.31 202 THR A N 1
ATOM 1640 C CA . THR A 1 202 ? -10.601 -0.526 5.947 1.00 95.31 202 THR A CA 1
ATOM 1641 C C . THR A 1 202 ? -10.748 -0.462 4.426 1.00 95.31 202 THR A C 1
ATOM 1643 O O . THR A 1 202 ? -10.091 -1.235 3.731 1.00 95.31 202 THR A O 1
ATOM 1646 N N . ALA A 1 203 ? -11.549 0.474 3.911 1.00 92.06 203 ALA A N 1
ATOM 1647 C CA . ALA A 1 203 ? -11.696 0.699 2.477 1.00 92.06 203 ALA A CA 1
ATOM 1648 C C . ALA A 1 203 ? -10.383 1.173 1.831 1.00 92.06 203 ALA A C 1
ATOM 1650 O O . ALA A 1 203 ? -10.030 0.679 0.763 1.00 92.06 203 ALA A O 1
ATOM 1651 N N . ASP A 1 204 ? -9.621 2.041 2.500 1.00 92.69 204 ASP A N 1
ATOM 1652 C CA . ASP A 1 204 ? -8.310 2.492 2.019 1.00 92.69 204 ASP A CA 1
ATOM 1653 C C . ASP A 1 204 ? -7.300 1.331 1.946 1.00 92.69 204 ASP A C 1
ATOM 1655 O O . ASP A 1 204 ? -6.582 1.180 0.955 1.00 92.69 204 ASP A O 1
ATOM 1659 N N . LEU A 1 205 ? -7.272 0.452 2.959 1.00 94.56 205 LEU A N 1
ATOM 1660 C CA . LEU A 1 205 ? -6.451 -0.767 2.915 1.00 94.56 205 LEU A CA 1
ATOM 1661 C C . LEU A 1 205 ? -6.877 -1.700 1.783 1.00 94.56 205 LEU A C 1
ATOM 1663 O O . LEU A 1 205 ? -6.027 -2.281 1.108 1.00 94.56 205 LEU A O 1
ATOM 1667 N N . ASP A 1 206 ? -8.178 -1.866 1.565 1.00 91.62 206 ASP A N 1
ATOM 1668 C CA . ASP A 1 206 ? -8.690 -2.678 0.465 1.00 91.62 206 ASP A CA 1
ATOM 1669 C C . ASP A 1 206 ? -8.341 -2.068 -0.897 1.00 91.62 206 ASP A C 1
ATOM 1671 O O . ASP A 1 206 ? -7.978 -2.811 -1.806 1.00 91.62 206 ASP A O 1
ATOM 1675 N N . ALA A 1 207 ? -8.363 -0.741 -1.038 1.00 89.38 207 ALA A N 1
ATOM 1676 C CA . ALA A 1 207 ? -7.949 -0.056 -2.260 1.00 89.38 207 ALA A CA 1
ATOM 1677 C C . ALA A 1 207 ? -6.465 -0.304 -2.582 1.00 89.38 207 ALA A C 1
ATOM 1679 O O . ALA A 1 207 ? -6.117 -0.529 -3.740 1.00 89.38 207 ALA A O 1
ATOM 1680 N N . LEU A 1 208 ? -5.604 -0.337 -1.559 1.00 90.31 208 LEU A N 1
ATOM 1681 C CA . LEU A 1 208 ? -4.171 -0.612 -1.711 1.00 90.31 208 LEU A CA 1
ATOM 1682 C C . LEU A 1 208 ? -3.841 -2.104 -1.873 1.00 90.31 208 LEU A C 1
ATOM 1684 O O . LEU A 1 208 ? -2.771 -2.436 -2.373 1.00 90.31 208 LEU A O 1
ATOM 1688 N N . THR A 1 209 ? -4.734 -3.011 -1.465 1.00 91.75 209 THR A N 1
ATOM 1689 C CA . THR A 1 209 ? -4.504 -4.472 -1.489 1.00 91.75 209 THR A CA 1
ATOM 1690 C C . THR A 1 209 ? -5.382 -5.232 -2.486 1.00 91.75 209 THR A C 1
ATOM 1692 O O . THR A 1 209 ? -5.316 -6.461 -2.544 1.00 91.75 209 THR A O 1
ATOM 1695 N N . GLY A 1 210 ? -6.238 -4.547 -3.247 1.00 88.19 210 GLY A N 1
ATOM 1696 C CA . GLY A 1 210 ? -7.211 -5.180 -4.144 1.00 88.19 210 GLY A CA 1
ATOM 1697 C C . GLY A 1 210 ? -8.324 -5.946 -3.412 1.00 88.19 210 GLY A C 1
ATOM 1698 O O . GLY A 1 210 ? -8.822 -6.953 -3.913 1.00 88.19 210 GLY A O 1
ATOM 1699 N N . GLY A 1 211 ? -8.691 -5.523 -2.198 1.00 88.88 211 GLY A N 1
ATOM 1700 C CA . GLY A 1 211 ? -9.746 -6.138 -1.381 1.00 88.88 211 GLY A CA 1
ATOM 1701 C C . GLY A 1 211 ? -9.334 -7.410 -0.631 1.00 88.88 211 GLY A C 1
ATOM 1702 O O . GLY A 1 211 ? -10.182 -8.089 -0.043 1.00 88.88 211 GLY A O 1
ATOM 1703 N N . MET A 1 212 ? -8.049 -7.774 -0.659 1.00 91.69 212 MET A N 1
ATOM 1704 C CA . MET A 1 212 ? -7.533 -8.983 -0.006 1.00 91.69 212 MET A CA 1
ATOM 1705 C C . MET A 1 212 ? -7.582 -8.877 1.523 1.00 91.69 212 MET A C 1
ATOM 1707 O O . MET A 1 212 ? -7.819 -9.879 2.205 1.00 91.69 212 MET A O 1
ATOM 1711 N N . PHE A 1 213 ? -7.421 -7.669 2.072 1.00 93.00 213 PHE A N 1
ATOM 1712 C CA . PHE A 1 213 ? -7.495 -7.427 3.511 1.00 93.00 213 PHE A CA 1
ATOM 1713 C C . PHE A 1 213 ? -8.872 -7.806 4.084 1.00 93.00 213 PHE A C 1
ATOM 1715 O O . PHE A 1 213 ? -8.968 -8.646 4.990 1.00 93.00 213 PHE A O 1
ATOM 1722 N N . SER A 1 214 ? -9.955 -7.279 3.508 1.00 91.00 214 SER A N 1
ATOM 1723 C CA . SER A 1 214 ? -11.324 -7.630 3.900 1.00 91.00 214 SER A CA 1
ATOM 1724 C C . SER A 1 214 ? -11.659 -9.106 3.682 1.00 91.00 214 SER A C 1
ATOM 1726 O O . SER A 1 214 ? -12.385 -9.706 4.476 1.00 91.00 214 SER A O 1
ATOM 1728 N N . GLN A 1 215 ? -11.135 -9.737 2.631 1.00 90.69 215 GLN A N 1
ATOM 1729 C CA . GLN A 1 215 ? -11.362 -11.168 2.398 1.00 90.69 215 GLN A CA 1
ATOM 1730 C C . GLN A 1 215 ? -10.753 -12.032 3.507 1.00 90.69 215 GLN A C 1
ATOM 1732 O O . GLN A 1 215 ? -11.401 -12.955 4.005 1.00 90.69 215 GLN A O 1
ATOM 1737 N N . ARG A 1 216 ? -9.521 -11.725 3.930 1.00 90.50 216 ARG A N 1
ATOM 1738 C CA . ARG A 1 216 ? -8.830 -12.468 4.994 1.00 90.50 216 ARG A CA 1
ATOM 1739 C C . ARG A 1 216 ? -9.518 -12.293 6.344 1.00 90.50 216 ARG A C 1
ATOM 1741 O O . ARG A 1 216 ? -9.737 -13.284 7.036 1.00 90.50 216 ARG A O 1
ATOM 1748 N N . THR A 1 217 ? -9.928 -11.071 6.677 1.00 87.62 217 THR A N 1
ATOM 1749 C CA . THR A 1 217 ? -10.657 -10.797 7.926 1.00 87.62 217 THR A CA 1
ATOM 1750 C C . THR A 1 217 ? -12.025 -11.490 7.962 1.00 87.62 217 THR A C 1
ATOM 1752 O O . THR A 1 217 ? -12.392 -12.059 8.988 1.00 87.62 217 THR A O 1
ATOM 1755 N N . LYS A 1 218 ? -12.757 -11.543 6.837 1.00 84.06 218 LYS A N 1
ATOM 1756 C CA . LYS A 1 218 ? -14.042 -12.266 6.725 1.00 84.06 218 LYS A CA 1
ATOM 1757 C C . LYS A 1 218 ? -13.916 -13.789 6.750 1.00 84.06 218 LYS A C 1
ATOM 1759 O O . LYS A 1 218 ? -14.881 -14.448 7.117 1.00 84.06 218 LYS A O 1
ATOM 1764 N N . LYS A 1 219 ? -12.779 -14.361 6.338 1.00 73.12 219 LYS A N 1
ATOM 1765 C CA . LYS A 1 219 ? -12.551 -15.821 6.300 1.00 73.12 219 LYS A CA 1
ATOM 1766 C C . LYS A 1 219 ? -12.187 -16.412 7.670 1.00 73.12 219 LYS A C 1
ATOM 1768 O O . LYS A 1 219 ? -12.329 -17.614 7.881 1.00 73.12 219 LYS A O 1
ATOM 1773 N N . ALA A 1 220 ? -11.789 -15.574 8.623 1.00 61.94 220 ALA A N 1
ATOM 1774 C CA . ALA A 1 220 ? -11.392 -15.987 9.964 1.00 61.94 220 ALA A CA 1
ATOM 1775 C C . ALA A 1 220 ? -12.489 -16.513 10.941 1.00 61.94 220 ALA A C 1
ATOM 1777 O O . ALA A 1 220 ? -12.087 -17.070 11.962 1.00 61.94 220 ALA A O 1
ATOM 1778 N N . PRO A 1 221 ? -13.824 -16.451 10.710 1.00 47.66 221 PRO A N 1
ATOM 1779 C CA . PRO A 1 221 ? -14.802 -16.877 11.718 1.00 47.66 221 PRO A CA 1
ATOM 1780 C C . PRO A 1 221 ? -15.155 -18.381 11.721 1.00 47.66 221 PRO A C 1
ATOM 1782 O O . PRO A 1 221 ? -16.093 -18.766 12.413 1.00 47.66 221 PRO A O 1
ATOM 1785 N N . ALA A 1 222 ? -14.446 -19.258 10.993 1.00 43.44 222 ALA A N 1
ATOM 1786 C CA . ALA A 1 222 ? -14.850 -20.672 10.856 1.00 43.44 222 ALA A CA 1
ATOM 1787 C C . ALA A 1 222 ? -13.932 -21.726 11.516 1.00 43.44 222 ALA A C 1
ATOM 1789 O O . ALA A 1 222 ? -14.334 -22.883 11.604 1.00 43.44 222 ALA A O 1
ATOM 1790 N N . ALA A 1 223 ? -12.729 -21.378 11.992 1.00 45.47 223 ALA A N 1
ATOM 1791 C CA . ALA A 1 223 ? -11.733 -22.387 12.395 1.00 45.47 223 ALA A CA 1
ATOM 1792 C C . ALA A 1 223 ? -11.593 -22.643 13.912 1.00 45.47 223 ALA A C 1
ATOM 1794 O O . ALA A 1 223 ? -10.895 -23.578 14.288 1.00 45.47 223 ALA A O 1
ATOM 1795 N N . SER A 1 224 ? -12.253 -21.885 14.801 1.00 44.53 224 SER A N 1
ATOM 1796 C CA . SER A 1 224 ? -12.127 -22.091 16.263 1.00 44.53 224 SER A CA 1
ATOM 1797 C C . SER A 1 224 ? -13.136 -23.07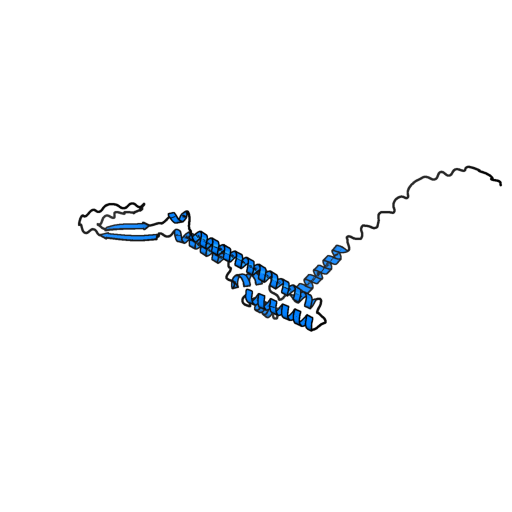8 16.870 1.00 44.53 224 SER A C 1
ATOM 1799 O O . SER A 1 224 ? -13.206 -23.224 18.087 1.00 44.53 224 SER A O 1
ATOM 1801 N N . LYS A 1 225 ? -13.903 -23.802 16.045 1.00 41.50 225 LYS A N 1
ATOM 1802 C CA . LYS A 1 225 ? -14.755 -24.910 16.500 1.00 41.50 225 LYS A CA 1
ATOM 1803 C C . LYS A 1 225 ? -14.206 -26.251 16.028 1.00 41.50 225 LYS A C 1
ATOM 1805 O O . LYS A 1 225 ? -14.844 -26.909 15.214 1.00 41.50 225 LYS A O 1
ATOM 1810 N N . THR A 1 226 ? -13.048 -26.695 16.515 1.00 39.81 226 THR A N 1
ATOM 1811 C CA . THR A 1 226 ? -12.747 -28.138 16.532 1.00 39.81 226 THR A CA 1
ATOM 1812 C C . THR A 1 226 ? -11.753 -28.496 17.640 1.00 39.81 226 THR A C 1
ATOM 1814 O O . THR A 1 226 ? -10.573 -28.203 17.508 1.00 39.81 226 THR A O 1
ATOM 1817 N N . LYS A 1 227 ? -12.291 -29.211 18.639 1.00 34.81 227 LYS A N 1
ATOM 1818 C CA . LYS A 1 227 ? -11.658 -30.052 19.674 1.00 34.81 227 LYS A CA 1
ATOM 1819 C C . LYS A 1 227 ? -10.805 -29.400 20.757 1.00 34.81 227 LYS A C 1
ATOM 1821 O O . LYS A 1 227 ? -9.681 -28.956 20.465 1.00 34.81 227 LYS A O 1
#

Solvent-accessible surface area (backbone atoms only — not comparable to full-atom values): 14204 Å² total; per-residue (Å²): 136,82,86,85,80,91,84,84,88,82,92,75,94,74,83,91,76,88,89,88,85,89,86,86,85,86,79,84,77,71,73,68,60,56,64,56,54,53,54,53,50,53,54,51,50,52,51,52,46,48,72,78,43,63,54,51,76,55,67,70,58,51,46,50,41,22,36,60,62,68,65,40,48,67,67,58,49,51,49,51,53,52,51,56,65,54,60,68,74,54,62,79,43,80,45,82,46,80,48,70,72,81,86,77,96,76,92,86,83,88,78,96,67,101,68,73,66,58,78,59,91,54,101,64,75,47,47,47,43,46,43,63,43,73,73,66,76,53,76,82,61,47,76,65,55,55,53,53,49,50,55,42,48,55,38,50,50,53,36,51,52,50,47,52,51,51,52,51,42,53,51,53,35,50,51,53,53,48,43,52,70,77,60,58,62,88,48,64,73,61,38,51,53,55,50,50,51,42,54,50,39,49,50,53,47,18,68,49,24,74,42,50,57,59,51,50,45,67,63,49,85,70,74,91,80,73,135

Foldseek 3Di:
DDDDDDDDDDDDDDDDDDDDDDDDPDDPPPPVVVVVVVVVVVVVVVVLCCVQPVLFDDLVVLLVLLCVVLVLDLVVLVVVLVVVLVVLVAFPDKDKDKDQDPDDDDDDDDDDDPWPWDWDDDPDRITITITTHHDCVCVVPPPVSVVSVVVSVVSVVVSVVLSVLSVVLVVVLVVLSSCCVPPNDPDPVVNVVSVVSNVVSLVVSCVSNVNVRVVSSVVRPPPPPDD

pLDDT: mean 70.67, std 19.89, range [34.81, 97.5]

Nearest PDB structures (foldseek):
  3s84-assembly1_A  TM=4.126E-01  e=2.497E+00  Homo sapiens
  3gyy-assembly1_A  TM=3.008E-01  e=2.792E+00  Halomonas elongata
  2vpn-assembly1_A  TM=2.877E-01  e=9.518E+00  Halomonas elongata